Protein AF-A0A7R7CCB3-F1 (afdb_monomer_lite)

Secondary structure (DSSP, 8-state):
-HHHHHHHHHHHHHHHHHTHHHH---HHHHHHHHHHHHHHHHHHHHIIIIIIS-----THHHHHHHHHHHHHHHHHHH---HHHHHHHHHHHHHHHHHHHHHHHHHTT--THHHHHHHHHHHHHHHHHHHH-GGGTGGG--------BTTTTB-SSHHHHHHHHHHHHHHHHHHHHHHHTSHHHHHHHHHHH-HHHHHHHHTSGGGTTTHHHH-TT-----TTSSHHHHHHHHHHTTTS------------------------------PPPS------

Sequence (279 aa):
MTAMRSLSTLLLVFLLIGIAPLVVTSDFWLNVVIMTLYAALLGQAWNILGGYGGQFSFGHAAFFGTGAYAVAVLQVQLGINPWIGMALGGVLAAAVAAFIGFCTFRYGLRGSYFALVTLAFAEVLRILSNSVDFTGAGVGLLIPLARGVENFQFASRAGYFWVVWALALAAFVTVWWIGNSRFGAQLTAVRDNEEAAARLASTPSASRWARLSFPDSSPASPASSTRSISSISTLRSLMGRRSPSPACSCRSSVAWGRFSGRFSVPSACMPSPKARAAS

pLDDT: mean 72.97, std 22.67, range [28.91, 96.06]

Radius of gyration: 29.74 Å; chains: 1; bounding box: 52×51×96 Å

Structure (mmCIF, N/CA/C/O 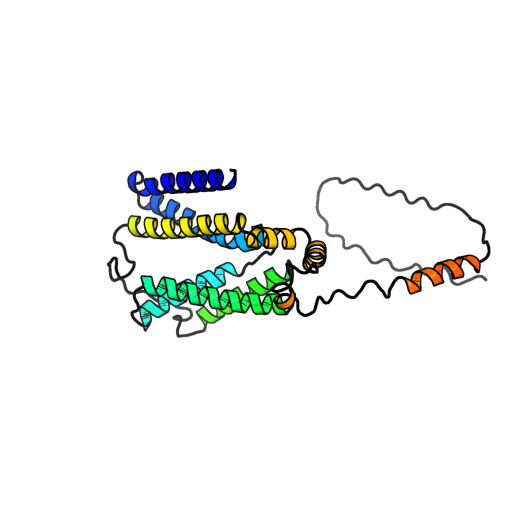backbone):
data_AF-A0A7R7CCB3-F1
#
_entry.id   AF-A0A7R7CCB3-F1
#
loop_
_atom_site.group_PDB
_atom_site.id
_atom_site.type_symbol
_atom_site.label_atom_id
_atom_site.label_alt_id
_atom_site.label_comp_id
_atom_site.label_asym_id
_atom_site.label_entity_id
_atom_site.label_seq_id
_atom_site.pdbx_PDB_ins_code
_atom_site.Cartn_x
_atom_site.Cartn_y
_atom_site.Cartn_z
_atom_site.occupancy
_atom_site.B_iso_or_equiv
_atom_site.auth_seq_id
_atom_site.auth_comp_id
_atom_site.auth_asym_id
_atom_site.auth_atom_id
_atom_site.pdbx_PDB_model_num
ATOM 1 N N . MET A 1 1 ? -19.402 20.966 -3.820 1.00 57.59 1 MET A N 1
ATOM 2 C CA . MET A 1 1 ? -18.459 21.789 -4.620 1.00 57.59 1 MET A CA 1
ATOM 3 C C . MET A 1 1 ? -16.997 21.596 -4.211 1.00 57.59 1 MET A C 1
ATOM 5 O O . MET A 1 1 ? -16.158 21.486 -5.093 1.00 57.59 1 MET A O 1
ATOM 9 N N . THR A 1 2 ? -16.672 21.507 -2.918 1.00 73.25 2 THR A N 1
ATOM 10 C CA . THR A 1 2 ? -15.297 21.279 -2.424 1.00 73.25 2 THR A CA 1
ATOM 11 C C . THR A 1 2 ? -14.702 19.932 -2.857 1.00 73.25 2 THR A C 1
ATOM 13 O O . THR A 1 2 ? -13.558 19.899 -3.292 1.00 73.25 2 THR A O 1
ATOM 16 N N . ALA A 1 3 ? -15.494 18.853 -2.848 1.00 75.81 3 ALA A N 1
ATOM 17 C CA . ALA A 1 3 ? -15.044 17.515 -3.253 1.00 75.81 3 ALA A CA 1
ATOM 18 C C . ALA A 1 3 ? -14.634 17.410 -4.737 1.00 75.81 3 ALA A C 1
ATOM 20 O O . ALA A 1 3 ? -13.609 16.821 -5.061 1.00 75.81 3 ALA A O 1
ATOM 21 N N . MET A 1 4 ? -15.401 18.020 -5.651 1.00 77.44 4 MET A N 1
ATOM 22 C CA . MET A 1 4 ? -15.043 18.026 -7.079 1.00 77.44 4 MET A CA 1
ATOM 23 C C . MET A 1 4 ? -13.798 18.877 -7.348 1.00 77.44 4 MET A C 1
ATOM 25 O O . MET A 1 4 ? -12.974 18.511 -8.181 1.00 77.44 4 MET A O 1
ATOM 29 N N . ARG A 1 5 ? -13.622 19.980 -6.602 1.00 83.06 5 ARG A N 1
ATOM 30 C CA . ARG A 1 5 ? -12.406 20.799 -6.677 1.00 83.06 5 ARG A CA 1
ATOM 31 C C . ARG A 1 5 ? -11.179 20.014 -6.209 1.00 83.06 5 ARG A C 1
ATOM 33 O O . ARG A 1 5 ? -10.183 20.014 -6.923 1.00 83.06 5 ARG A O 1
ATOM 40 N N . SER A 1 6 ? -11.264 19.284 -5.094 1.00 86.75 6 SER A N 1
ATOM 41 C CA . SER A 1 6 ? -10.133 18.485 -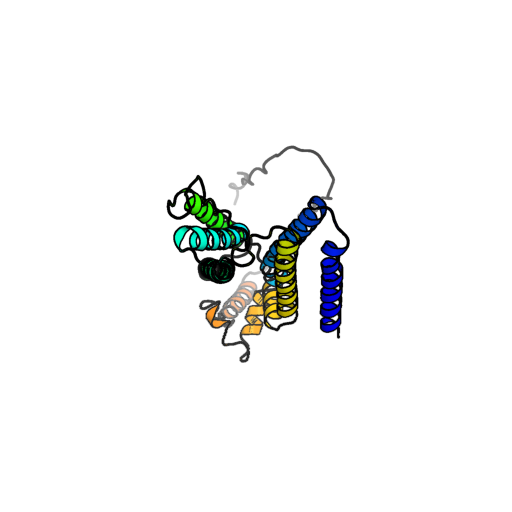4.599 1.00 86.75 6 SER A CA 1
ATOM 42 C C . SER A 1 6 ? -9.757 17.326 -5.529 1.00 86.75 6 SER A C 1
ATOM 44 O O . SER A 1 6 ? -8.570 17.063 -5.724 1.00 86.75 6 SER A O 1
ATOM 46 N N . LEU A 1 7 ? -10.738 16.683 -6.172 1.00 89.25 7 LEU A N 1
ATOM 47 C CA . LEU A 1 7 ? -10.462 15.671 -7.194 1.00 89.25 7 LEU A CA 1
ATOM 48 C C . LEU A 1 7 ? -9.782 16.288 -8.421 1.00 89.25 7 LEU A C 1
ATOM 50 O O . LEU A 1 7 ? -8.790 15.753 -8.905 1.00 89.25 7 LEU A O 1
ATOM 54 N N . SER A 1 8 ? -10.271 17.439 -8.894 1.00 88.94 8 SER A N 1
ATOM 55 C CA . SER A 1 8 ? -9.677 18.121 -10.050 1.00 88.94 8 SER A CA 1
ATOM 56 C C . SER A 1 8 ? -8.228 18.548 -9.801 1.00 88.94 8 SER A C 1
ATOM 58 O O . SER A 1 8 ? -7.381 18.359 -10.669 1.00 88.94 8 SER A O 1
ATOM 60 N N . THR A 1 9 ? -7.905 19.036 -8.597 1.00 90.56 9 THR A N 1
ATOM 61 C CA . THR A 1 9 ? -6.526 19.388 -8.233 1.00 90.56 9 THR A CA 1
ATOM 62 C C . THR A 1 9 ? -5.626 18.162 -8.157 1.00 90.56 9 THR A C 1
ATOM 64 O O . THR A 1 9 ? -4.492 18.215 -8.619 1.00 90.56 9 THR A O 1
ATOM 67 N N . LEU A 1 10 ? -6.129 17.044 -7.625 1.00 91.00 10 LEU A N 1
ATOM 68 C CA . LEU A 1 10 ? -5.387 15.785 -7.546 1.00 91.00 10 LEU A CA 1
ATOM 69 C C . LEU A 1 10 ? -5.055 15.264 -8.948 1.00 91.00 10 LEU A C 1
ATOM 71 O O . LEU A 1 10 ? -3.896 14.967 -9.230 1.00 91.00 10 LEU A O 1
ATOM 75 N N . LEU A 1 11 ? -6.047 15.218 -9.841 1.00 92.25 11 LEU A N 1
ATOM 76 C CA . LEU A 1 11 ? -5.848 14.791 -11.226 1.00 92.25 11 LEU A CA 1
ATOM 77 C C . LEU A 1 11 ? -4.871 15.707 -11.970 1.00 92.25 11 LEU A C 1
ATOM 79 O O . LEU A 1 11 ? -4.020 15.210 -12.700 1.00 92.25 11 LEU A O 1
ATOM 83 N N . LEU A 1 12 ? -4.942 17.022 -11.748 1.00 92.75 12 LEU A N 1
ATOM 84 C CA . LEU A 1 12 ? -4.015 17.979 -12.352 1.00 92.75 12 LEU A CA 1
ATOM 85 C C . LEU A 1 12 ? -2.574 17.755 -11.874 1.00 92.75 12 LEU A C 1
ATOM 87 O O . LEU A 1 12 ? -1.658 17.734 -12.691 1.00 92.75 12 LEU A O 1
ATOM 91 N N . VAL A 1 13 ? -2.362 17.525 -10.575 1.00 92.31 13 VAL A N 1
ATOM 92 C CA . VAL A 1 13 ? -1.030 17.217 -10.029 1.00 92.31 13 VAL A CA 1
ATOM 93 C C . VAL A 1 13 ? -0.485 15.914 -10.615 1.00 92.31 13 VAL A C 1
ATOM 95 O O . VAL A 1 13 ? 0.657 15.876 -11.068 1.00 92.31 13 VAL A O 1
ATOM 98 N N . PHE A 1 14 ? -1.294 14.854 -10.670 1.00 92.31 14 PHE A N 1
ATOM 99 C CA . PHE A 1 14 ? -0.862 13.582 -11.252 1.00 92.31 14 PHE A CA 1
ATOM 100 C C . PHE A 1 14 ? -0.601 13.678 -12.757 1.00 92.31 14 PHE A C 1
ATOM 102 O O . PHE A 1 14 ? 0.349 13.061 -13.236 1.00 92.31 14 PHE A O 1
ATOM 109 N N . LEU A 1 15 ? -1.376 14.485 -13.487 1.00 92.31 15 LEU A N 1
ATOM 110 C CA . LEU A 1 15 ? -1.133 14.776 -14.899 1.00 92.31 15 LEU A CA 1
ATOM 111 C C . LEU A 1 15 ? 0.226 15.460 -15.095 1.00 92.31 15 LEU A C 1
ATOM 113 O O . LEU A 1 15 ? 0.997 15.032 -15.948 1.00 92.31 15 LEU A O 1
ATOM 117 N N . LEU A 1 16 ? 0.553 16.461 -14.270 1.00 90.56 16 LEU A N 1
ATOM 118 C CA . LEU A 1 16 ? 1.861 17.125 -14.306 1.00 90.56 16 LEU A CA 1
ATOM 119 C C . LEU A 1 16 ? 3.004 16.149 -14.005 1.00 90.56 16 LEU A C 1
ATOM 121 O O . LEU A 1 16 ? 4.018 16.157 -14.698 1.00 90.56 16 LEU A O 1
ATOM 125 N N . ILE A 1 17 ? 2.833 15.264 -13.020 1.00 89.75 17 ILE A N 1
ATOM 126 C CA . ILE A 1 17 ? 3.829 14.227 -12.716 1.00 89.75 17 ILE A CA 1
ATOM 127 C C . ILE A 1 17 ? 3.965 13.242 -13.887 1.00 89.75 17 ILE A C 1
ATOM 129 O O . ILE A 1 17 ? 5.074 12.818 -14.189 1.00 89.75 17 ILE A O 1
ATOM 133 N N . GLY A 1 18 ? 2.879 12.917 -14.593 1.00 87.81 18 GLY A N 1
ATOM 134 C CA . GLY A 1 18 ? 2.902 12.046 -15.775 1.00 87.81 18 GLY A CA 1
ATOM 135 C C . GLY A 1 18 ? 3.725 12.598 -16.948 1.00 87.81 18 GLY A C 1
ATOM 136 O O . GLY A 1 18 ? 4.155 11.833 -17.805 1.00 87.81 18 GLY A O 1
ATOM 137 N N . ILE A 1 19 ? 4.005 13.905 -16.966 1.00 88.75 19 ILE A N 1
ATOM 138 C CA . ILE A 1 19 ? 4.882 14.552 -17.955 1.00 88.75 19 ILE A CA 1
ATOM 139 C C . ILE A 1 19 ? 6.370 14.359 -17.596 1.00 88.75 19 ILE A C 1
ATOM 141 O O . ILE A 1 19 ? 7.233 14.464 -18.468 1.00 88.75 19 ILE A O 1
ATOM 145 N N . ALA A 1 20 ? 6.696 14.009 -16.345 1.00 83.31 20 ALA A N 1
ATOM 146 C CA . ALA A 1 20 ? 8.072 13.816 -15.880 1.00 83.31 20 ALA A CA 1
ATOM 147 C C . ALA A 1 20 ? 8.932 12.893 -16.772 1.00 83.31 20 ALA A C 1
ATOM 149 O O . ALA A 1 20 ? 10.027 13.322 -17.134 1.00 83.31 20 ALA A O 1
ATOM 150 N N . PRO A 1 21 ? 8.494 11.687 -17.197 1.00 83.62 21 PRO A N 1
ATOM 151 C CA . PRO A 1 21 ? 9.303 10.823 -18.066 1.00 83.62 21 PRO A CA 1
ATOM 152 C C . PRO A 1 21 ? 9.524 11.380 -19.482 1.00 83.62 21 PRO A C 1
ATOM 154 O O . PRO A 1 21 ? 10.407 10.894 -20.179 1.00 83.62 21 PRO A O 1
ATOM 157 N N . LEU A 1 22 ? 8.741 12.373 -19.925 1.00 81.81 22 LEU A N 1
ATOM 158 C CA . LEU A 1 22 ? 8.911 13.012 -21.237 1.00 81.81 22 LEU A CA 1
ATOM 159 C C . LEU A 1 22 ? 9.953 14.137 -21.204 1.00 81.81 22 LEU A C 1
ATOM 161 O O . LEU A 1 22 ? 10.563 14.441 -22.224 1.00 81.81 22 LEU A O 1
ATOM 165 N N . VAL A 1 23 ? 10.153 14.758 -20.039 1.00 84.31 23 VAL A N 1
ATOM 166 C CA . VAL A 1 23 ? 11.081 15.886 -19.851 1.00 84.31 23 VAL A CA 1
ATOM 167 C C . VAL A 1 23 ? 12.413 15.418 -19.262 1.00 84.31 23 VAL A C 1
ATOM 169 O O . VAL A 1 23 ? 13.468 15.966 -19.573 1.00 84.31 23 VAL A O 1
ATOM 172 N N . VAL A 1 24 ? 12.380 14.390 -18.413 1.00 81.25 24 VAL A N 1
ATOM 173 C CA . VAL A 1 24 ? 13.551 13.867 -17.710 1.00 81.25 24 VAL A CA 1
ATOM 174 C C . VAL A 1 24 ? 14.143 12.696 -18.491 1.00 81.25 24 VAL A C 1
ATOM 176 O O . VAL A 1 24 ? 13.659 11.571 -18.413 1.00 81.25 24 VAL A O 1
ATOM 179 N N . THR A 1 25 ? 15.237 12.954 -19.206 1.00 77.81 25 THR A N 1
ATOM 180 C CA . THR A 1 25 ? 15.980 11.937 -19.974 1.00 77.81 25 THR A CA 1
ATOM 181 C C . THR A 1 25 ? 16.989 11.147 -19.135 1.00 77.81 25 THR A C 1
ATOM 183 O O . THR A 1 25 ? 17.520 10.138 -19.589 1.00 77.81 25 THR A O 1
ATOM 186 N N . SER A 1 26 ? 17.269 11.586 -17.904 1.00 85.62 26 SER A N 1
ATOM 187 C CA . SER A 1 26 ? 18.229 10.941 -17.005 1.00 85.62 26 SER A CA 1
ATOM 188 C C . SER A 1 26 ? 17.568 9.878 -16.123 1.00 85.62 26 SER A C 1
ATOM 190 O O . SER A 1 26 ? 16.676 10.173 -15.322 1.00 85.62 26 SER A O 1
ATOM 192 N N . ASP A 1 27 ? 18.086 8.651 -16.198 1.00 86.06 27 ASP A N 1
ATOM 193 C CA . ASP A 1 27 ? 17.627 7.496 -15.415 1.00 86.06 27 ASP A CA 1
ATOM 194 C C . ASP A 1 27 ? 17.683 7.700 -13.893 1.00 86.06 27 ASP A C 1
ATOM 196 O O . ASP A 1 27 ? 16.870 7.132 -13.156 1.00 86.06 27 ASP A O 1
ATOM 200 N N . PHE A 1 28 ? 18.643 8.497 -13.413 1.00 88.81 28 PHE A N 1
ATOM 201 C CA . PHE A 1 28 ? 18.800 8.795 -11.990 1.00 88.81 28 PHE A CA 1
ATOM 202 C C . PHE A 1 28 ? 17.618 9.616 -11.471 1.00 88.81 28 PHE A C 1
ATOM 204 O O . PHE A 1 28 ? 16.944 9.211 -10.525 1.00 88.81 28 PHE A O 1
ATOM 211 N N . TRP A 1 29 ? 17.319 10.736 -12.132 1.00 89.81 29 TRP A N 1
ATOM 212 C CA . TRP A 1 29 ? 16.214 11.615 -11.752 1.00 89.81 29 TRP A CA 1
ATOM 213 C C . TRP A 1 29 ? 14.863 10.909 -11.859 1.00 89.81 29 TRP A C 1
ATOM 215 O O . TRP A 1 29 ? 14.022 11.045 -10.972 1.00 89.81 29 TRP A O 1
ATOM 225 N N . LEU A 1 30 ? 14.681 10.080 -12.889 1.00 89.62 30 LEU A N 1
ATOM 226 C CA . LEU A 1 30 ? 13.472 9.276 -13.045 1.00 89.62 30 LEU A CA 1
ATOM 227 C C . LEU A 1 30 ? 13.318 8.274 -11.885 1.00 89.62 30 LEU A C 1
ATOM 229 O O . LEU A 1 30 ? 12.226 8.122 -11.340 1.00 89.62 30 LEU A O 1
ATOM 233 N N . ASN A 1 31 ? 14.409 7.654 -11.421 1.00 90.56 31 ASN A N 1
ATOM 234 C CA . ASN A 1 31 ? 14.372 6.788 -10.242 1.00 90.56 31 ASN A CA 1
ATOM 235 C C . ASN A 1 31 ? 14.016 7.540 -8.953 1.00 90.56 31 ASN A C 1
ATOM 237 O O . ASN A 1 31 ? 13.212 7.036 -8.175 1.00 90.56 31 ASN A O 1
ATOM 241 N N . VAL A 1 32 ? 14.548 8.748 -8.751 1.00 92.12 32 VAL A N 1
ATOM 242 C CA . VAL A 1 32 ? 14.193 9.593 -7.598 1.00 92.12 32 VAL A CA 1
ATOM 243 C C . VAL A 1 32 ? 12.690 9.881 -7.586 1.00 92.12 32 VAL A C 1
ATOM 245 O O . VAL A 1 32 ? 12.045 9.758 -6.542 1.00 92.12 32 VAL A O 1
ATOM 248 N N . VAL A 1 33 ? 12.099 10.184 -8.746 1.00 92.00 33 VAL A N 1
ATOM 249 C CA . VAL A 1 33 ? 10.649 10.396 -8.864 1.00 92.00 33 VAL A CA 1
ATOM 250 C C . VAL A 1 33 ? 9.873 9.111 -8.557 1.00 92.00 33 VAL A C 1
ATOM 252 O O . VAL A 1 33 ? 8.908 9.161 -7.796 1.00 92.00 33 VAL A O 1
ATOM 255 N N . ILE A 1 34 ? 10.307 7.955 -9.075 1.00 92.62 34 ILE A N 1
ATOM 256 C CA . ILE A 1 34 ? 9.691 6.655 -8.754 1.00 92.62 34 ILE A CA 1
ATOM 257 C C . ILE A 1 34 ? 9.722 6.397 -7.244 1.00 92.62 34 ILE A C 1
ATOM 259 O O . ILE A 1 34 ? 8.694 6.059 -6.663 1.00 92.62 34 ILE A O 1
ATOM 263 N N . MET A 1 35 ? 10.873 6.585 -6.596 1.00 93.88 35 MET A N 1
ATOM 264 C CA . MET A 1 35 ? 11.021 6.375 -5.153 1.00 93.88 35 MET A CA 1
ATOM 265 C C . MET A 1 35 ? 10.162 7.350 -4.346 1.00 93.88 35 MET A C 1
ATOM 267 O O . MET A 1 35 ? 9.596 6.970 -3.323 1.00 93.88 35 MET A O 1
ATOM 271 N N . THR A 1 36 ? 9.995 8.580 -4.833 1.00 94.31 36 THR A N 1
ATOM 272 C CA . THR A 1 36 ? 9.106 9.574 -4.218 1.00 94.31 36 THR A CA 1
ATOM 273 C C . THR A 1 36 ? 7.640 9.153 -4.319 1.00 94.31 36 THR A C 1
ATOM 275 O O . THR A 1 36 ? 6.921 9.193 -3.322 1.00 94.31 36 THR A O 1
ATOM 278 N N . LEU A 1 37 ? 7.192 8.695 -5.494 1.00 93.94 37 LEU A N 1
ATOM 279 C CA . LEU A 1 37 ? 5.834 8.172 -5.690 1.00 93.94 37 LEU A CA 1
ATOM 280 C C . LEU A 1 37 ? 5.574 6.922 -4.847 1.00 93.94 37 LEU A C 1
ATOM 282 O O . LEU A 1 37 ? 4.507 6.779 -4.254 1.00 93.94 37 LEU A O 1
ATOM 286 N N . TYR A 1 38 ? 6.563 6.040 -4.759 1.00 93.69 38 TYR A N 1
ATOM 287 C CA . TYR A 1 38 ? 6.507 4.851 -3.923 1.00 93.69 38 TYR A CA 1
ATOM 288 C C . TYR A 1 38 ? 6.408 5.202 -2.427 1.00 93.69 38 TYR A C 1
ATOM 290 O O . TYR A 1 38 ? 5.557 4.666 -1.717 1.00 93.69 38 TYR A O 1
ATOM 298 N N . ALA A 1 39 ? 7.202 6.161 -1.942 1.00 94.44 39 ALA A N 1
ATOM 299 C CA . ALA A 1 39 ? 7.094 6.657 -0.571 1.00 94.44 39 ALA A CA 1
ATOM 300 C C . ALA A 1 39 ? 5.735 7.331 -0.306 1.00 94.44 39 ALA A C 1
ATOM 302 O O . ALA A 1 39 ? 5.140 7.122 0.751 1.00 94.44 39 ALA A O 1
ATOM 303 N N . ALA A 1 40 ? 5.206 8.086 -1.275 1.00 94.56 40 ALA A N 1
ATOM 304 C CA . ALA A 1 40 ? 3.877 8.688 -1.188 1.00 94.56 40 ALA A CA 1
ATOM 305 C C . ALA A 1 40 ? 2.768 7.626 -1.108 1.00 94.56 40 ALA A C 1
ATOM 307 O O . ALA A 1 40 ? 1.848 7.771 -0.306 1.00 94.56 40 ALA A O 1
ATOM 308 N N . LEU A 1 41 ? 2.876 6.533 -1.873 1.00 93.94 41 LEU A N 1
ATOM 309 C CA . LEU A 1 41 ? 1.961 5.389 -1.810 1.00 93.94 41 LEU A CA 1
ATOM 310 C C . LEU A 1 41 ? 1.933 4.767 -0.403 1.00 93.94 41 LEU A C 1
ATOM 312 O O . LEU A 1 41 ? 0.858 4.567 0.165 1.00 93.94 41 LEU A O 1
ATOM 316 N N . LEU A 1 42 ? 3.105 4.509 0.187 1.00 92.38 42 LEU A N 1
ATOM 317 C CA . LEU A 1 42 ? 3.210 3.982 1.554 1.00 92.38 42 LEU A CA 1
ATOM 318 C C . LEU A 1 42 ? 2.671 4.972 2.596 1.00 92.38 42 LEU A C 1
ATOM 320 O O . LEU A 1 42 ? 1.950 4.578 3.515 1.00 92.38 42 LEU A O 1
ATOM 324 N N . GLY A 1 43 ? 2.965 6.263 2.430 1.00 93.19 43 GLY A N 1
ATOM 325 C CA . GLY A 1 43 ? 2.410 7.323 3.269 1.00 93.19 43 GLY A CA 1
ATOM 326 C C . GLY A 1 43 ? 0.885 7.383 3.186 1.00 93.19 43 GLY A C 1
ATOM 327 O O . GLY A 1 43 ? 0.212 7.582 4.198 1.00 93.19 43 GLY A O 1
ATOM 328 N N . GLN A 1 44 ? 0.321 7.134 2.004 1.00 92.69 44 GLN A N 1
ATOM 329 C CA . GLN A 1 44 ? -1.120 7.129 1.801 1.00 92.69 44 GLN A CA 1
ATOM 330 C C . GLN A 1 44 ? -1.802 5.955 2.511 1.00 92.69 44 GLN A C 1
ATOM 332 O O . GLN A 1 44 ? -2.866 6.155 3.102 1.00 92.69 44 GLN A O 1
ATOM 337 N N . ALA A 1 45 ? -1.177 4.772 2.503 1.00 91.25 45 ALA A N 1
ATOM 338 C CA . ALA A 1 45 ? -1.642 3.613 3.265 1.00 91.25 45 ALA A CA 1
ATOM 339 C C . ALA A 1 45 ? -1.681 3.918 4.772 1.00 91.25 45 ALA A C 1
ATOM 341 O O . ALA A 1 45 ? -2.702 3.696 5.426 1.00 91.25 45 ALA A O 1
ATOM 342 N N . TRP A 1 46 ? -0.622 4.541 5.298 1.00 90.94 46 TRP A N 1
ATOM 343 C CA . TRP A 1 46 ? -0.574 4.957 6.700 1.00 90.94 46 TRP A CA 1
ATOM 344 C C . TRP A 1 46 ? -1.616 6.032 7.034 1.00 90.94 46 TRP A C 1
ATOM 346 O O . TRP A 1 46 ? -2.251 5.978 8.089 1.00 90.94 46 TRP A O 1
ATOM 356 N N . ASN A 1 47 ? -1.860 6.975 6.118 1.00 91.06 47 ASN A N 1
ATOM 357 C CA . ASN A 1 47 ? -2.845 8.039 6.301 1.00 91.06 47 ASN A CA 1
ATOM 358 C C . ASN A 1 47 ? -4.280 7.510 6.460 1.00 91.06 47 ASN A C 1
ATOM 360 O O . ASN A 1 47 ? -5.073 8.128 7.164 1.00 91.06 47 ASN A O 1
ATOM 364 N N . ILE A 1 48 ? -4.634 6.367 5.862 1.00 88.75 48 ILE A N 1
ATOM 365 C CA . ILE A 1 48 ? -5.968 5.776 6.064 1.00 88.75 48 ILE A CA 1
ATOM 366 C C . ILE A 1 48 ? -6.177 5.444 7.546 1.00 88.75 48 ILE A C 1
ATOM 368 O O . ILE A 1 48 ? -7.188 5.821 8.137 1.00 88.75 48 ILE A O 1
ATOM 372 N N . LEU A 1 49 ? -5.199 4.789 8.169 1.00 86.88 49 LEU A N 1
ATOM 373 C CA . LEU A 1 49 ? -5.339 4.306 9.538 1.00 86.88 49 LEU A CA 1
ATOM 374 C C . LEU A 1 49 ? -5.036 5.387 10.586 1.00 86.88 49 LEU A C 1
ATOM 376 O O . LEU A 1 49 ? -5.822 5.583 11.511 1.00 86.88 49 LEU A O 1
ATOM 380 N N . GLY A 1 50 ? -3.937 6.124 10.417 1.00 85.88 50 GLY A N 1
ATOM 381 C CA . GLY A 1 50 ? -3.542 7.192 11.337 1.00 85.88 50 GLY A CA 1
ATOM 382 C C . GLY A 1 50 ? -4.355 8.473 11.146 1.00 85.88 50 GLY A C 1
ATOM 383 O O . GLY A 1 50 ? -4.763 9.108 12.118 1.00 85.88 50 GLY A O 1
ATOM 384 N N . GLY A 1 51 ? -4.632 8.838 9.893 1.00 86.19 51 GLY A N 1
ATOM 385 C CA . GLY A 1 51 ? -5.348 10.061 9.533 1.00 86.19 51 GLY A CA 1
ATOM 386 C C . GLY A 1 51 ? -6.863 9.964 9.718 1.00 86.19 51 GLY A C 1
ATOM 387 O O . GLY A 1 51 ? -7.453 10.877 10.282 1.00 86.19 51 GLY A O 1
ATOM 388 N N . TYR A 1 52 ? -7.516 8.873 9.313 1.00 83.19 52 TYR A N 1
ATOM 389 C CA . TYR A 1 52 ? -8.970 8.737 9.510 1.00 83.19 52 TYR A CA 1
ATOM 390 C C . TYR A 1 52 ? -9.315 7.923 10.755 1.00 83.19 52 TYR A C 1
ATOM 392 O O . TYR A 1 52 ? -10.189 8.320 11.515 1.00 83.19 52 TYR A O 1
ATOM 400 N N . GLY A 1 53 ? -8.617 6.810 10.995 1.00 81.12 53 GLY A N 1
ATOM 401 C CA . GLY A 1 53 ? -8.893 5.923 12.132 1.00 81.12 53 GLY A CA 1
ATOM 402 C C . GLY A 1 53 ? -8.302 6.374 13.473 1.00 81.12 53 GLY A C 1
ATOM 403 O O . GLY A 1 53 ? -8.709 5.865 14.512 1.00 81.12 53 GLY A O 1
ATOM 404 N N . GLY A 1 54 ? -7.341 7.304 13.481 1.00 83.75 54 GLY A N 1
ATOM 405 C CA . GLY A 1 54 ? -6.697 7.784 14.710 1.00 83.75 54 GLY A CA 1
ATOM 406 C C . GLY A 1 54 ? -5.792 6.765 15.404 1.00 83.75 54 GLY A C 1
ATOM 407 O O . GLY A 1 54 ? -5.375 6.998 16.536 1.00 83.75 54 GLY A O 1
ATOM 408 N N . GLN A 1 55 ? -5.486 5.642 14.748 1.00 84.56 55 GLN A N 1
ATOM 409 C CA . GLN A 1 55 ? -4.656 4.570 15.293 1.00 84.56 55 GLN A CA 1
ATOM 410 C C . GLN A 1 55 ? -3.334 4.496 14.527 1.00 84.56 55 GLN A C 1
ATOM 412 O O . GLN A 1 55 ? -3.308 4.485 13.296 1.00 84.56 55 GLN A O 1
ATOM 417 N N . PHE A 1 56 ? -2.220 4.404 15.249 1.00 86.75 56 PHE A N 1
ATOM 418 C CA . PHE A 1 56 ? -0.899 4.263 14.643 1.00 86.75 56 PHE A CA 1
ATOM 419 C C . PHE A 1 56 ? -0.558 2.781 14.441 1.00 86.75 56 PHE A C 1
ATOM 421 O O . PHE A 1 56 ? -0.499 2.032 15.411 1.00 86.75 56 PHE A O 1
ATOM 428 N N . SER A 1 57 ? -0.305 2.351 13.198 1.00 87.00 57 SER A N 1
ATOM 429 C CA . SER A 1 57 ? 0.208 1.001 12.898 1.00 87.00 57 SER A CA 1
ATOM 430 C C . SER A 1 57 ? 1.623 1.050 12.339 1.00 87.00 57 SER A C 1
ATOM 432 O O . SER A 1 57 ? 1.875 1.713 11.329 1.00 87.00 57 SER A O 1
ATOM 434 N N . PHE A 1 58 ? 2.512 0.252 12.930 1.00 87.75 58 PHE A N 1
ATOM 435 C CA . PHE A 1 58 ? 3.860 0.004 12.411 1.00 87.75 58 PHE A CA 1
ATOM 436 C C . PHE A 1 58 ? 3.960 -1.308 11.612 1.00 87.75 58 PHE A C 1
ATOM 438 O O . PHE A 1 58 ? 5.036 -1.676 11.154 1.00 87.75 58 PHE A O 1
ATOM 445 N N . GLY A 1 59 ? 2.831 -1.985 11.371 1.00 89.31 59 GLY A N 1
ATOM 446 C CA . GLY A 1 59 ? 2.766 -3.247 10.625 1.00 89.31 59 GLY A CA 1
ATOM 447 C C . GLY A 1 59 ? 2.868 -3.112 9.100 1.00 89.31 59 GLY A C 1
ATOM 448 O O . GLY A 1 59 ? 2.894 -4.120 8.402 1.00 89.31 59 GLY A O 1
ATOM 449 N N . HIS A 1 60 ? 2.937 -1.891 8.559 1.00 91.38 60 HIS A N 1
ATOM 450 C CA . HIS A 1 60 ? 2.936 -1.635 7.110 1.00 91.38 60 HIS A CA 1
ATOM 451 C C . HIS A 1 60 ? 4.061 -2.366 6.362 1.00 91.38 60 HIS A C 1
ATOM 453 O O . HIS A 1 60 ? 3.832 -2.882 5.269 1.00 91.38 60 HIS A O 1
ATOM 459 N N . ALA A 1 61 ? 5.247 -2.469 6.973 1.00 91.25 61 ALA A N 1
ATOM 460 C CA . ALA A 1 61 ? 6.368 -3.222 6.412 1.00 91.25 61 ALA A CA 1
ATOM 461 C C . ALA A 1 61 ? 6.047 -4.718 6.268 1.00 91.25 61 ALA A C 1
ATOM 463 O O . ALA A 1 61 ? 6.475 -5.348 5.305 1.00 91.25 61 ALA A O 1
ATOM 464 N N . ALA A 1 62 ? 5.249 -5.268 7.185 1.00 93.06 62 ALA A N 1
ATOM 465 C CA . ALA A 1 62 ? 4.828 -6.659 7.155 1.00 93.06 62 ALA A CA 1
ATOM 466 C C . ALA A 1 62 ? 3.898 -6.930 5.969 1.00 93.06 62 ALA A C 1
ATOM 468 O O . ALA A 1 62 ? 4.143 -7.852 5.204 1.00 93.06 62 ALA A O 1
ATOM 469 N N . PHE A 1 63 ? 2.883 -6.083 5.762 1.00 92.94 63 PHE A N 1
ATOM 470 C CA . PHE A 1 63 ? 1.938 -6.232 4.647 1.00 92.94 63 PHE A CA 1
ATOM 471 C C . PHE A 1 63 ? 2.612 -6.034 3.291 1.00 92.94 63 PHE A C 1
ATOM 473 O O . PHE A 1 63 ? 2.381 -6.810 2.363 1.00 92.94 63 PHE A O 1
ATOM 480 N N . PHE A 1 64 ? 3.482 -5.024 3.192 1.00 92.38 64 PHE A N 1
ATOM 481 C CA . PHE A 1 64 ? 4.296 -4.812 2.002 1.00 92.38 64 PHE A CA 1
ATOM 482 C C . PHE A 1 64 ? 5.198 -6.025 1.725 1.00 92.38 64 PHE A C 1
ATOM 484 O O . PHE A 1 64 ? 5.215 -6.538 0.607 1.00 92.38 64 PHE A O 1
ATOM 491 N N . GLY A 1 65 ? 5.885 -6.528 2.755 1.00 92.06 65 GLY A N 1
ATOM 492 C CA . GLY A 1 65 ? 6.741 -7.707 2.665 1.00 92.06 65 GLY A CA 1
ATOM 493 C C . GLY A 1 65 ? 5.978 -8.961 2.242 1.00 92.06 65 GLY A C 1
ATOM 494 O O . GLY A 1 65 ? 6.418 -9.650 1.329 1.00 92.06 65 GLY A O 1
ATOM 495 N N . THR A 1 66 ? 4.810 -9.236 2.832 1.00 93.62 66 THR A N 1
ATOM 496 C CA . THR A 1 66 ? 3.962 -10.375 2.447 1.00 93.62 66 THR A CA 1
ATOM 497 C C . THR A 1 66 ? 3.574 -10.311 0.973 1.00 93.62 66 THR A C 1
ATOM 499 O O . THR A 1 66 ? 3.682 -11.319 0.281 1.00 93.62 66 THR A O 1
ATOM 502 N N . GLY A 1 67 ? 3.174 -9.139 0.470 1.00 92.88 67 GLY A N 1
ATOM 503 C CA . GLY A 1 67 ? 2.862 -8.960 -0.948 1.00 92.88 67 GLY A CA 1
ATOM 504 C C . GLY A 1 67 ? 4.079 -9.184 -1.850 1.00 92.88 67 GLY A C 1
ATOM 505 O O . GLY A 1 67 ? 3.992 -9.932 -2.821 1.00 92.88 67 GLY A O 1
ATOM 506 N N . ALA A 1 68 ? 5.227 -8.593 -1.505 1.00 91.44 68 ALA A N 1
ATOM 507 C CA . ALA A 1 68 ? 6.463 -8.727 -2.277 1.00 91.44 68 ALA A CA 1
ATOM 508 C C . ALA A 1 68 ? 6.965 -10.181 -2.332 1.00 91.44 68 ALA A C 1
ATOM 510 O O . ALA A 1 68 ? 7.264 -10.690 -3.413 1.00 91.44 68 ALA A O 1
ATOM 511 N N . TYR A 1 69 ? 6.996 -10.872 -1.188 1.00 91.56 69 TYR A N 1
ATOM 512 C CA . TYR A 1 69 ? 7.387 -12.280 -1.123 1.00 91.56 69 TYR A CA 1
ATOM 513 C C . TYR A 1 69 ? 6.388 -13.188 -1.830 1.00 91.56 69 TYR A C 1
ATOM 515 O O . TYR A 1 69 ? 6.814 -14.107 -2.520 1.00 91.56 69 TYR A O 1
ATOM 523 N N . ALA A 1 70 ? 5.081 -12.926 -1.721 1.00 92.00 70 ALA A N 1
ATOM 524 C CA . ALA A 1 70 ? 4.079 -13.690 -2.456 1.00 92.00 70 ALA A CA 1
ATOM 525 C C . ALA A 1 70 ? 4.329 -13.615 -3.968 1.00 92.00 70 ALA A C 1
ATOM 527 O O . ALA A 1 70 ? 4.398 -14.652 -4.620 1.00 92.00 70 ALA A O 1
ATOM 528 N N . VAL A 1 71 ? 4.544 -12.415 -4.520 1.00 91.62 71 VAL A N 1
ATOM 529 C CA . VAL A 1 71 ? 4.859 -12.246 -5.950 1.00 91.62 71 VAL A CA 1
ATOM 530 C C . VAL A 1 71 ? 6.144 -12.992 -6.323 1.00 91.62 71 VAL A C 1
ATOM 532 O O . VAL A 1 71 ? 6.145 -13.739 -7.299 1.00 91.62 71 VAL A O 1
ATOM 535 N N . ALA A 1 72 ? 7.215 -12.833 -5.538 1.00 89.62 72 ALA A N 1
ATOM 536 C CA . ALA A 1 72 ? 8.507 -13.467 -5.810 1.00 89.62 72 ALA A CA 1
ATOM 537 C C . ALA A 1 72 ? 8.417 -15.002 -5.802 1.00 89.62 72 ALA A C 1
ATOM 539 O O . ALA A 1 72 ? 8.914 -15.664 -6.709 1.00 89.62 72 ALA A O 1
ATOM 540 N N . VAL A 1 73 ? 7.730 -15.568 -4.812 1.00 90.38 73 VAL A N 1
ATOM 541 C CA . VAL A 1 73 ? 7.467 -17.006 -4.704 1.00 90.38 73 VAL A CA 1
ATOM 542 C C . VAL A 1 73 ? 6.638 -17.505 -5.886 1.00 90.38 73 VAL A C 1
ATOM 544 O O . VAL A 1 73 ? 7.004 -18.502 -6.508 1.00 90.38 73 VAL A O 1
ATOM 547 N N . LEU A 1 74 ? 5.523 -16.833 -6.202 1.00 90.25 74 LEU A N 1
ATOM 548 C CA . LEU A 1 74 ? 4.637 -17.227 -7.302 1.00 90.25 74 LEU A CA 1
ATOM 549 C C . LEU A 1 74 ? 5.385 -17.224 -8.639 1.00 90.25 74 LEU A C 1
ATOM 551 O O . LEU A 1 74 ? 5.172 -18.105 -9.471 1.00 90.25 74 LEU A O 1
ATOM 555 N N . GLN A 1 75 ? 6.280 -16.260 -8.832 1.00 87.81 75 GLN A N 1
ATOM 556 C CA . GLN A 1 75 ? 7.085 -16.167 -10.040 1.00 87.81 75 GLN A CA 1
ATOM 557 C C . GLN A 1 75 ? 8.164 -17.256 -10.103 1.00 87.81 75 GLN A C 1
ATOM 559 O O . GLN A 1 75 ? 8.306 -17.905 -11.135 1.00 87.81 75 GLN A O 1
ATOM 564 N N . VAL A 1 76 ? 8.921 -17.471 -9.022 1.00 87.31 76 VAL A N 1
ATOM 565 C CA . VAL A 1 76 ? 10.069 -18.396 -9.020 1.00 87.31 76 VAL A CA 1
ATOM 566 C C . VAL A 1 76 ? 9.632 -19.859 -8.984 1.00 87.31 76 VAL A C 1
ATOM 568 O O . VAL A 1 76 ? 10.213 -20.683 -9.682 1.00 87.31 76 VAL A O 1
ATOM 571 N N . GLN A 1 77 ? 8.619 -20.194 -8.184 1.00 86.12 77 GLN A N 1
ATOM 572 C CA . GLN A 1 77 ? 8.230 -21.589 -7.961 1.00 86.12 77 GLN A CA 1
ATOM 573 C C . GLN A 1 77 ? 7.098 -22.055 -8.873 1.00 86.12 77 GLN A C 1
ATOM 575 O O . GLN A 1 77 ? 7.089 -23.207 -9.296 1.00 86.12 77 GLN A O 1
ATOM 580 N N . LEU A 1 78 ? 6.132 -21.178 -9.161 1.00 84.00 78 LEU A N 1
ATOM 581 C CA . LEU A 1 78 ? 4.944 -21.529 -9.945 1.00 84.00 78 LEU A CA 1
ATOM 582 C C . LEU A 1 78 ? 4.999 -20.992 -11.380 1.00 84.00 78 LEU A C 1
ATOM 584 O O . LEU A 1 78 ? 4.109 -21.298 -12.170 1.00 84.00 78 LEU A O 1
ATOM 588 N N . GLY A 1 79 ? 6.008 -20.182 -11.725 1.00 83.12 79 GLY A N 1
ATOM 589 C CA . GLY A 1 79 ? 6.127 -19.569 -13.050 1.00 83.12 79 GLY A CA 1
ATOM 590 C C . GLY A 1 79 ? 4.956 -18.646 -13.400 1.00 83.12 79 GLY A C 1
ATOM 591 O O . GLY A 1 79 ? 4.708 -18.383 -14.576 1.00 83.12 79 GLY A O 1
ATOM 592 N N . ILE A 1 80 ? 4.196 -18.184 -12.400 1.00 85.69 80 ILE A N 1
ATOM 593 C CA . ILE A 1 80 ? 3.018 -17.348 -12.629 1.00 85.69 80 ILE A CA 1
ATOM 594 C C . ILE A 1 80 ? 3.476 -15.966 -13.080 1.00 85.69 80 ILE A C 1
ATOM 596 O O . ILE A 1 80 ? 4.415 -15.382 -12.535 1.00 85.69 80 ILE A O 1
ATOM 600 N N . ASN A 1 81 ? 2.761 -15.425 -14.064 1.00 87.25 81 ASN A N 1
ATOM 601 C CA . ASN A 1 81 ? 3.008 -14.089 -14.571 1.00 87.25 81 ASN A CA 1
ATOM 602 C C . ASN A 1 81 ? 2.951 -13.041 -13.426 1.00 87.25 81 ASN A C 1
ATOM 604 O O . ASN A 1 81 ? 1.944 -12.995 -12.706 1.00 87.25 81 ASN A O 1
ATOM 608 N N . PRO A 1 82 ? 3.961 -12.159 -13.277 1.00 85.50 82 PRO A N 1
ATOM 609 C CA . PRO A 1 82 ? 4.015 -11.161 -12.205 1.00 85.50 82 PRO A CA 1
ATOM 610 C C . PRO A 1 82 ? 2.818 -10.209 -12.139 1.00 85.50 82 PRO A C 1
ATOM 612 O O . PRO A 1 82 ? 2.498 -9.729 -11.056 1.00 85.50 82 PRO A O 1
ATOM 615 N N . TRP A 1 83 ? 2.114 -9.961 -13.248 1.00 88.12 83 TRP A N 1
ATOM 616 C CA . TRP A 1 83 ? 0.892 -9.148 -13.253 1.00 88.12 83 TRP A CA 1
ATOM 617 C C . TRP A 1 83 ? -0.228 -9.797 -12.430 1.00 88.12 83 TRP A C 1
ATOM 619 O O . TRP A 1 83 ? -0.860 -9.146 -11.596 1.00 88.12 83 TRP A O 1
ATOM 629 N N . ILE A 1 84 ? -0.437 -11.103 -12.621 1.00 89.25 84 ILE A N 1
ATOM 630 C CA . ILE A 1 84 ? -1.389 -11.899 -11.830 1.00 89.25 84 ILE A CA 1
ATOM 631 C C . ILE A 1 84 ? -0.833 -12.090 -10.416 1.00 89.25 84 ILE A C 1
ATOM 633 O O . ILE A 1 84 ? -1.572 -11.977 -9.436 1.00 89.25 84 ILE A O 1
ATOM 637 N N . GLY A 1 85 ? 0.482 -12.303 -10.311 1.00 89.94 85 GLY A N 1
ATOM 638 C CA . GLY A 1 85 ? 1.202 -12.371 -9.047 1.00 89.94 85 GLY A CA 1
ATOM 639 C C . GLY A 1 85 ? 0.961 -11.141 -8.174 1.00 89.94 85 GLY A C 1
ATOM 640 O O . GLY A 1 85 ? 0.685 -11.297 -6.992 1.00 89.94 85 GLY A O 1
ATOM 641 N N . MET A 1 86 ? 0.987 -9.927 -8.735 1.00 90.75 86 MET A N 1
ATOM 642 C CA . MET A 1 86 ? 0.721 -8.678 -8.010 1.00 90.75 86 MET A CA 1
ATOM 643 C C . MET A 1 86 ? -0.692 -8.636 -7.428 1.00 90.75 86 MET A C 1
ATOM 645 O O . MET A 1 86 ? -0.864 -8.258 -6.269 1.00 90.75 86 MET A O 1
ATOM 649 N N . ALA A 1 87 ? -1.700 -9.039 -8.205 1.00 92.25 87 ALA A N 1
ATOM 650 C CA . ALA A 1 87 ? -3.079 -9.085 -7.728 1.00 92.25 87 ALA A CA 1
ATOM 651 C C . ALA A 1 87 ? -3.243 -10.118 -6.601 1.00 92.25 87 ALA A C 1
ATOM 653 O O . ALA A 1 87 ? -3.791 -9.798 -5.546 1.00 92.25 87 ALA A O 1
ATOM 654 N N . LEU A 1 88 ? -2.706 -11.329 -6.782 1.00 93.50 88 LEU A N 1
ATOM 655 C CA . LEU A 1 88 ? -2.738 -12.388 -5.767 1.00 93.50 88 LEU A CA 1
ATOM 656 C C . LEU A 1 88 ? -1.945 -12.009 -4.510 1.00 93.50 88 LEU A C 1
ATOM 658 O O . LEU A 1 88 ? -2.418 -12.229 -3.397 1.00 93.50 88 LEU A O 1
ATOM 662 N N . GLY A 1 89 ? -0.780 -11.381 -4.668 1.00 93.44 89 GLY A N 1
ATOM 663 C CA . GLY A 1 89 ? 0.027 -10.858 -3.570 1.00 93.44 89 GLY A CA 1
ATOM 664 C C . GLY A 1 89 ? -0.708 -9.772 -2.787 1.00 93.44 89 GLY A C 1
ATOM 665 O O . GLY A 1 89 ? -0.678 -9.778 -1.559 1.00 93.44 89 GLY A O 1
ATOM 666 N N . GLY A 1 90 ? -1.444 -8.895 -3.477 1.00 93.75 90 GLY A N 1
ATOM 667 C CA . GLY A 1 90 ? -2.332 -7.916 -2.849 1.00 93.75 90 GLY A CA 1
ATOM 668 C C . GLY A 1 90 ? -3.464 -8.565 -2.048 1.00 93.75 90 GLY A C 1
ATOM 669 O O . GLY A 1 90 ? -3.725 -8.155 -0.919 1.00 93.75 90 GLY A O 1
ATOM 670 N N . VAL A 1 91 ? -4.095 -9.615 -2.585 1.00 95.50 91 VAL A N 1
ATOM 671 C CA . VAL A 1 91 ? -5.140 -10.383 -1.880 1.00 95.50 91 VAL A CA 1
ATOM 672 C C . VAL A 1 91 ? -4.577 -11.081 -0.641 1.00 95.50 91 VAL A C 1
ATOM 674 O O . VAL A 1 91 ? -5.191 -11.018 0.423 1.00 95.50 91 VAL A O 1
ATOM 677 N N . LEU A 1 92 ? -3.397 -11.696 -0.737 1.00 95.19 92 LEU A N 1
ATOM 678 C CA . LEU A 1 92 ? -2.732 -12.335 0.402 1.00 95.19 92 LEU A CA 1
ATOM 679 C C . LEU A 1 92 ? -2.334 -11.315 1.474 1.00 95.19 92 LEU A C 1
ATOM 681 O O . LEU A 1 92 ? -2.591 -11.538 2.656 1.00 95.19 92 LEU A O 1
ATOM 685 N N . ALA A 1 93 ? -1.778 -10.168 1.078 1.00 94.94 93 ALA A N 1
ATOM 686 C CA . ALA A 1 93 ? -1.468 -9.082 2.004 1.00 94.94 93 ALA A CA 1
ATOM 687 C C . ALA A 1 93 ? -2.736 -8.544 2.689 1.00 94.94 93 ALA A C 1
ATOM 689 O O . ALA A 1 93 ? -2.729 -8.317 3.898 1.00 94.94 93 ALA A O 1
ATOM 690 N N . ALA A 1 94 ? -3.843 -8.404 1.951 1.00 94.44 94 ALA A N 1
ATOM 691 C CA . ALA A 1 94 ? -5.135 -8.009 2.507 1.00 94.44 94 ALA A CA 1
ATOM 692 C C . ALA A 1 94 ? -5.697 -9.062 3.476 1.00 94.44 94 ALA A C 1
ATOM 694 O O . ALA A 1 94 ? -6.229 -8.697 4.521 1.00 94.44 94 ALA A O 1
ATOM 695 N N . ALA A 1 95 ? -5.539 -10.355 3.179 1.00 96.06 95 ALA A N 1
ATOM 696 C CA . ALA A 1 95 ? -5.943 -11.440 4.071 1.00 96.06 95 ALA A CA 1
ATOM 697 C C . ALA A 1 95 ? -5.134 -11.432 5.378 1.00 96.06 95 ALA A C 1
ATOM 699 O O . ALA A 1 95 ? -5.712 -11.528 6.461 1.00 96.06 95 ALA A O 1
ATOM 700 N N 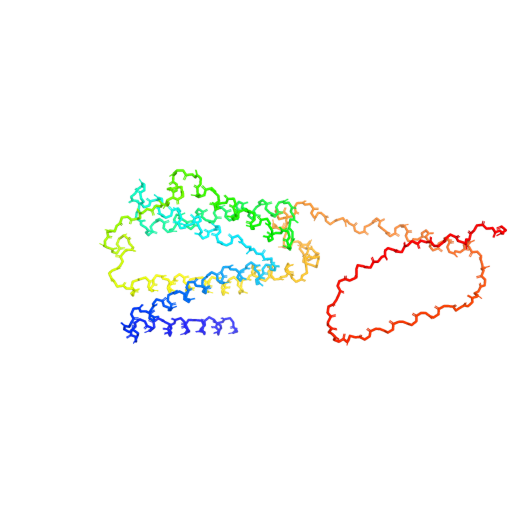. VAL A 1 96 ? -3.814 -11.235 5.300 1.00 94.81 96 VAL A N 1
ATOM 701 C CA . VAL A 1 96 ? -2.948 -11.095 6.483 1.00 94.81 96 VAL A CA 1
ATOM 702 C C . VAL A 1 96 ? -3.290 -9.831 7.279 1.00 94.81 96 VAL A C 1
ATOM 704 O O . VAL A 1 96 ? -3.376 -9.883 8.506 1.00 94.81 96 VAL A O 1
ATOM 707 N N . ALA A 1 97 ? -3.560 -8.709 6.607 1.00 92.69 97 ALA A N 1
ATOM 708 C CA . ALA A 1 97 ? -4.015 -7.481 7.257 1.00 92.69 97 ALA A CA 1
ATOM 709 C C . ALA A 1 97 ? -5.374 -7.650 7.945 1.00 92.69 97 ALA A C 1
ATOM 711 O O . ALA A 1 97 ? -5.548 -7.186 9.072 1.00 92.69 97 ALA A O 1
ATOM 712 N N . ALA A 1 98 ? -6.317 -8.353 7.315 1.00 92.56 98 ALA A N 1
ATOM 713 C CA . ALA A 1 98 ? -7.615 -8.667 7.899 1.00 92.56 98 ALA A CA 1
ATOM 714 C C . ALA A 1 98 ? -7.478 -9.591 9.115 1.00 92.56 98 ALA A C 1
ATOM 716 O O . ALA A 1 98 ? -8.134 -9.355 10.125 1.00 92.56 98 ALA A O 1
ATOM 717 N N . PHE A 1 99 ? -6.594 -10.589 9.053 1.00 94.00 99 PHE A N 1
ATOM 718 C CA . PHE A 1 99 ? -6.300 -11.475 10.178 1.00 94.00 99 PHE A CA 1
ATOM 719 C C . PHE A 1 99 ? -5.715 -10.703 11.368 1.00 94.00 99 PHE A C 1
ATOM 721 O O . PHE A 1 99 ? -6.258 -10.763 12.471 1.00 94.00 99 PHE A O 1
ATOM 728 N N . ILE A 1 100 ? -4.662 -9.908 11.143 1.00 91.50 100 ILE A N 1
ATOM 729 C CA . ILE A 1 100 ? -4.034 -9.101 12.200 1.00 91.50 100 ILE A CA 1
ATOM 730 C C . ILE A 1 100 ? -5.022 -8.064 12.750 1.00 91.50 100 ILE A C 1
ATOM 732 O O . ILE A 1 100 ? -5.124 -7.889 13.967 1.00 91.50 100 ILE A O 1
ATOM 736 N N . GLY A 1 101 ? -5.787 -7.403 11.879 1.00 88.31 101 GLY A N 1
ATOM 737 C CA . GLY A 1 101 ? -6.831 -6.459 12.269 1.00 88.31 101 GLY A CA 1
ATOM 738 C C . GLY A 1 101 ? -7.907 -7.119 13.131 1.00 88.31 101 GLY A C 1
ATOM 739 O O . GLY A 1 101 ? -8.221 -6.616 14.207 1.00 88.31 101 GLY A O 1
ATOM 740 N N . PHE A 1 102 ? -8.412 -8.281 12.713 1.00 88.81 102 PHE A N 1
ATOM 741 C CA . PHE A 1 102 ? -9.397 -9.056 13.462 1.00 88.81 102 PHE A CA 1
ATOM 742 C C . PHE A 1 102 ? -8.879 -9.447 14.847 1.00 88.81 102 PHE A C 1
ATOM 744 O O . PHE A 1 102 ? -9.556 -9.179 15.839 1.00 88.81 102 PHE A O 1
ATOM 751 N N . CYS A 1 103 ? -7.667 -10.006 14.941 1.00 89.00 103 CYS A N 1
ATOM 752 C CA . CYS A 1 103 ? -7.057 -10.344 16.226 1.00 89.00 103 CYS A CA 1
ATOM 753 C C . CYS A 1 103 ? -6.954 -9.111 17.127 1.00 89.00 103 CYS A C 1
ATOM 755 O O . CYS A 1 103 ? -7.362 -9.148 18.284 1.00 89.00 103 CYS A O 1
ATOM 757 N N . THR A 1 104 ? -6.465 -7.993 16.595 1.00 85.94 104 THR A N 1
ATOM 758 C CA . THR A 1 104 ? -6.184 -6.811 17.414 1.00 85.94 104 THR A CA 1
ATOM 759 C C . THR A 1 104 ? -7.466 -6.131 17.908 1.00 85.94 104 THR A C 1
ATOM 761 O O . THR A 1 104 ? -7.560 -5.771 19.084 1.00 85.94 104 THR A O 1
ATOM 764 N N . PHE A 1 105 ? -8.493 -6.027 17.057 1.00 81.62 105 PHE A N 1
ATOM 765 C CA . PHE A 1 105 ? -9.790 -5.471 17.450 1.00 81.62 105 PHE A CA 1
ATOM 766 C C . PHE A 1 105 ? -10.575 -6.399 18.383 1.00 81.62 105 PHE A C 1
ATOM 768 O O . PHE A 1 105 ? -11.238 -5.916 19.299 1.00 81.62 105 PHE A O 1
ATOM 775 N N . ARG A 1 106 ? -10.458 -7.725 18.223 1.00 82.81 106 ARG A N 1
ATOM 776 C CA . ARG A 1 106 ? -11.141 -8.712 19.076 1.00 82.81 106 ARG A CA 1
ATOM 777 C C . ARG A 1 106 ? -10.735 -8.626 20.550 1.00 82.81 106 ARG A C 1
ATOM 779 O O . ARG A 1 106 ? -11.565 -8.930 21.410 1.00 82.81 106 ARG A O 1
ATOM 786 N N . TYR A 1 107 ? -9.495 -8.225 20.827 1.00 79.94 107 TYR A N 1
ATOM 787 C CA . TYR A 1 107 ? -8.968 -8.022 22.181 1.00 79.94 107 TYR A CA 1
ATOM 788 C C . TYR A 1 107 ? -9.090 -6.571 22.676 1.00 79.94 107 TYR A C 1
ATOM 790 O O . TYR A 1 107 ? -8.617 -6.258 23.764 1.00 79.94 107 TYR A O 1
ATOM 798 N N . GLY A 1 108 ? -9.726 -5.679 21.905 1.00 74.81 108 GLY A N 1
ATOM 799 C CA . GLY A 1 108 ? -9.993 -4.300 22.324 1.00 74.81 108 GLY A CA 1
ATOM 800 C C . GLY A 1 108 ? -8.740 -3.439 22.514 1.00 74.81 108 GLY A C 1
ATOM 801 O O . GLY A 1 108 ? -8.774 -2.468 23.271 1.00 74.81 108 GLY A O 1
ATOM 802 N N . LEU A 1 109 ? -7.633 -3.788 21.851 1.00 79.00 109 LEU A N 1
ATOM 803 C CA . LEU A 1 109 ? -6.368 -3.064 21.958 1.00 79.00 109 LEU A CA 1
ATOM 804 C C . LEU A 1 109 ? -6.497 -1.689 21.291 1.00 79.00 109 LEU A C 1
ATOM 806 O O . LEU A 1 109 ? -6.909 -1.584 20.137 1.00 79.00 109 LEU A O 1
ATOM 810 N N . ARG A 1 110 ? -6.130 -0.632 22.020 1.00 73.75 110 ARG A N 1
ATOM 811 C CA . ARG A 1 110 ? -6.272 0.763 21.579 1.00 73.75 110 ARG A CA 1
ATOM 812 C C . ARG A 1 110 ? -4.972 1.545 21.719 1.00 73.75 110 ARG A C 1
ATOM 814 O O . ARG A 1 110 ? -4.159 1.276 22.606 1.00 73.75 110 ARG A O 1
ATOM 821 N N . GLY A 1 111 ? -4.802 2.538 20.849 1.00 81.00 111 GLY A N 1
ATOM 822 C CA . GLY A 1 111 ? -3.718 3.512 20.903 1.00 81.00 111 GLY A CA 1
ATOM 823 C C . GLY A 1 111 ? -2.344 2.852 20.823 1.00 81.00 111 GLY A C 1
ATOM 824 O O . GLY A 1 111 ? -2.051 2.089 19.902 1.00 81.00 111 GLY A O 1
ATOM 825 N N . SER A 1 112 ? -1.493 3.122 21.812 1.00 87.56 112 SER A N 1
ATOM 826 C CA . SER A 1 112 ? -0.109 2.635 21.845 1.00 87.56 112 SER A CA 1
ATOM 827 C C . SER A 1 112 ? 0.004 1.108 21.832 1.00 87.56 112 SER A C 1
ATOM 829 O O . SER A 1 112 ? 0.940 0.570 21.246 1.00 87.56 112 SER A O 1
ATOM 831 N N . TYR A 1 113 ? -0.954 0.387 22.424 1.00 88.56 113 TYR A N 1
ATOM 832 C CA . TYR A 1 113 ? -0.924 -1.078 22.440 1.00 88.56 113 TYR A CA 1
ATOM 833 C C . TYR A 1 113 ? -1.153 -1.678 21.047 1.00 88.56 113 TYR A C 1
ATOM 835 O O . TYR A 1 113 ? -0.497 -2.652 20.685 1.00 88.56 113 TYR A O 1
ATOM 843 N N . PHE A 1 114 ? -2.018 -1.062 20.236 1.00 88.31 114 PHE A N 1
ATOM 844 C CA . PHE A 1 114 ? -2.232 -1.458 18.841 1.00 88.31 114 PHE A CA 1
ATOM 845 C C . PHE A 1 114 ? -0.945 -1.287 18.011 1.00 88.31 114 PHE A C 1
ATOM 847 O O . PHE A 1 114 ? -0.556 -2.172 17.243 1.00 88.31 114 PHE A O 1
ATOM 854 N N . ALA A 1 115 ? -0.223 -0.186 18.230 1.00 90.56 115 ALA A N 1
ATOM 855 C CA . ALA A 1 115 ? 1.057 0.067 17.575 1.00 90.56 115 ALA A CA 1
ATOM 856 C C . ALA A 1 115 ? 2.121 -0.987 17.941 1.00 90.56 115 ALA A C 1
ATOM 858 O O . ALA A 1 115 ? 2.792 -1.516 17.055 1.00 90.56 115 ALA A O 1
ATOM 859 N N . LEU A 1 116 ? 2.237 -1.340 19.228 1.00 92.56 116 LEU A N 1
ATOM 860 C CA . LEU A 1 116 ? 3.190 -2.351 19.708 1.00 92.56 116 LEU A CA 1
ATOM 861 C C . LEU A 1 116 ? 2.882 -3.751 19.166 1.00 92.56 116 LEU A C 1
ATOM 863 O O . LEU A 1 116 ? 3.789 -4.458 18.735 1.00 92.56 116 LEU A O 1
ATOM 867 N N . VAL A 1 117 ? 1.608 -4.146 19.143 1.00 92.19 117 VAL A N 1
ATOM 868 C CA . VAL A 1 117 ? 1.202 -5.462 18.632 1.00 92.19 117 VAL A CA 1
ATOM 869 C C . VAL A 1 117 ? 1.435 -5.568 17.126 1.00 92.19 117 VAL A C 1
ATOM 871 O O . VAL A 1 117 ? 1.968 -6.571 16.656 1.00 92.19 117 VAL A O 1
ATOM 874 N N . THR A 1 118 ? 1.115 -4.525 16.357 1.00 92.50 118 THR A N 1
ATOM 875 C CA . THR A 1 118 ? 1.382 -4.528 14.908 1.00 92.50 118 THR A CA 1
ATOM 876 C C . THR A 1 118 ? 2.878 -4.541 14.582 1.00 92.50 118 THR A C 1
ATOM 878 O O . THR A 1 118 ? 3.271 -5.177 13.605 1.00 92.50 118 THR A O 1
ATOM 881 N N . LEU A 1 119 ? 3.719 -3.920 15.416 1.00 93.69 119 LEU A N 1
ATOM 882 C CA . LEU A 1 119 ? 5.177 -4.036 15.324 1.00 93.69 119 LEU A CA 1
ATOM 883 C C . LEU A 1 119 ? 5.655 -5.466 15.627 1.00 93.69 119 LEU A C 1
ATOM 885 O O . LEU A 1 119 ? 6.483 -6.000 14.895 1.00 93.69 119 LEU A O 1
ATOM 889 N N . ALA A 1 120 ? 5.106 -6.107 16.663 1.00 94.25 120 ALA A N 1
ATOM 890 C CA . ALA A 1 120 ? 5.441 -7.489 17.004 1.00 94.25 120 ALA A CA 1
ATOM 891 C C . ALA A 1 120 ? 5.090 -8.459 15.864 1.00 94.25 120 ALA A C 1
ATOM 893 O O . ALA A 1 120 ? 5.906 -9.302 15.504 1.00 94.25 120 ALA A O 1
ATOM 894 N N . PHE A 1 121 ? 3.922 -8.302 15.232 1.00 93.88 121 PHE A N 1
ATOM 895 C CA . PHE A 1 121 ? 3.561 -9.092 14.049 1.00 93.88 121 PHE A CA 1
ATOM 896 C C . PHE A 1 121 ? 4.501 -8.851 12.864 1.00 93.88 121 PHE A C 1
ATOM 898 O O . PHE A 1 121 ? 4.835 -9.800 12.154 1.00 93.88 121 PHE A O 1
ATOM 905 N N . ALA A 1 122 ? 4.949 -7.609 12.655 1.00 93.94 122 ALA A N 1
ATOM 906 C CA . ALA A 1 122 ? 5.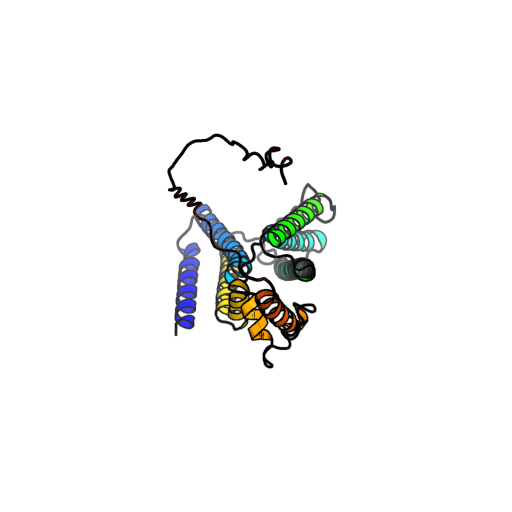931 -7.310 11.618 1.00 93.94 122 ALA A CA 1
ATOM 907 C C . ALA A 1 122 ? 7.254 -8.046 11.858 1.00 93.94 122 ALA A C 1
ATOM 909 O O . ALA A 1 122 ? 7.817 -8.612 10.923 1.00 93.94 122 ALA A O 1
ATOM 910 N N . GLU A 1 123 ? 7.704 -8.101 13.111 1.00 95.00 123 GLU A N 1
ATOM 911 C CA . GLU A 1 123 ? 8.925 -8.812 13.480 1.00 95.00 123 GLU A CA 1
ATOM 912 C C . GLU A 1 123 ? 8.773 -10.332 13.347 1.00 95.00 123 GLU A C 1
ATOM 914 O O . GLU A 1 123 ? 9.653 -10.990 12.798 1.00 95.00 123 GLU A O 1
ATOM 919 N N . VAL A 1 124 ? 7.630 -10.894 13.752 1.00 94.00 124 VAL A N 1
ATOM 920 C CA . VAL A 1 124 ? 7.333 -12.321 13.548 1.00 94.00 124 VAL A CA 1
ATOM 921 C C . VAL A 1 124 ? 7.373 -12.677 12.063 1.00 94.00 124 VAL A C 1
ATOM 923 O O . VAL A 1 124 ? 8.002 -13.665 11.695 1.00 94.00 124 VAL A O 1
ATOM 926 N N . LEU A 1 125 ? 6.762 -11.866 11.193 1.00 92.19 125 LEU A N 1
ATOM 927 C CA . LEU A 1 125 ? 6.784 -12.100 9.746 1.00 92.19 125 LEU A CA 1
ATOM 928 C C . LEU A 1 125 ? 8.192 -11.951 9.154 1.00 92.19 125 LEU A C 1
ATOM 930 O O . LEU A 1 125 ? 8.569 -12.731 8.279 1.00 92.19 125 LEU A O 1
ATOM 934 N N . ARG A 1 126 ? 8.998 -11.012 9.663 1.00 91.75 126 ARG A N 1
ATOM 935 C CA . ARG A 1 126 ? 10.412 -10.870 9.289 1.00 91.75 126 ARG A CA 1
ATOM 936 C C . ARG A 1 126 ? 11.220 -12.111 9.672 1.00 91.75 126 ARG A C 1
ATOM 938 O O . ARG A 1 126 ? 11.988 -12.612 8.852 1.00 91.75 126 ARG A O 1
ATOM 945 N N . ILE A 1 127 ? 11.051 -12.626 10.889 1.00 92.56 127 ILE A N 1
ATOM 946 C CA . ILE A 1 127 ? 11.708 -13.862 11.338 1.00 92.56 127 ILE A CA 1
ATOM 947 C C . ILE A 1 127 ? 11.254 -15.029 10.461 1.00 92.56 127 ILE A C 1
ATOM 949 O O . ILE A 1 127 ? 12.090 -15.750 9.930 1.00 92.56 127 ILE A O 1
ATOM 953 N N . LEU A 1 128 ? 9.948 -15.150 10.216 1.00 90.94 128 LEU A N 1
ATOM 954 C CA . LEU A 1 128 ? 9.388 -16.218 9.394 1.00 90.94 128 LEU A CA 1
ATOM 955 C C . LEU A 1 128 ? 9.964 -16.207 7.971 1.00 90.94 128 LEU A C 1
ATOM 957 O O . LEU A 1 128 ? 10.371 -17.255 7.481 1.00 90.94 128 LEU A O 1
ATOM 961 N N . SER A 1 129 ? 10.103 -15.033 7.343 1.00 87.62 129 SER A N 1
ATOM 962 C CA . SER A 1 129 ? 10.733 -14.930 6.016 1.00 87.62 129 SER A CA 1
ATOM 963 C C . SER A 1 129 ? 12.201 -15.367 5.992 1.00 87.62 129 SER A C 1
ATOM 965 O O . SER A 1 129 ? 12.670 -15.846 4.965 1.00 87.62 129 SER A O 1
ATOM 967 N N . ASN A 1 130 ? 12.913 -15.239 7.117 1.00 89.19 130 ASN A N 1
ATOM 968 C CA . ASN A 1 130 ? 14.314 -15.642 7.231 1.00 89.19 130 ASN A CA 1
ATOM 969 C C . ASN A 1 130 ? 14.485 -17.119 7.617 1.00 89.19 130 ASN A C 1
ATOM 971 O O . ASN A 1 130 ? 15.539 -17.689 7.352 1.00 89.19 130 ASN A O 1
ATOM 975 N N . SER A 1 131 ? 13.486 -17.730 8.260 1.00 88.38 131 SER A N 1
ATOM 976 C CA . SER A 1 131 ? 13.559 -19.111 8.755 1.00 88.38 131 SER A CA 1
ATOM 977 C C . SER A 1 131 ? 12.918 -20.141 7.828 1.00 88.38 131 SER A C 1
ATOM 979 O O . SER A 1 131 ? 13.230 -21.319 7.948 1.00 88.38 131 SER A O 1
ATOM 981 N N . VAL A 1 132 ? 12.002 -19.737 6.945 1.00 88.50 132 VAL A N 1
ATOM 982 C CA . VAL A 1 132 ? 11.260 -20.666 6.086 1.00 88.50 132 VAL A CA 1
AT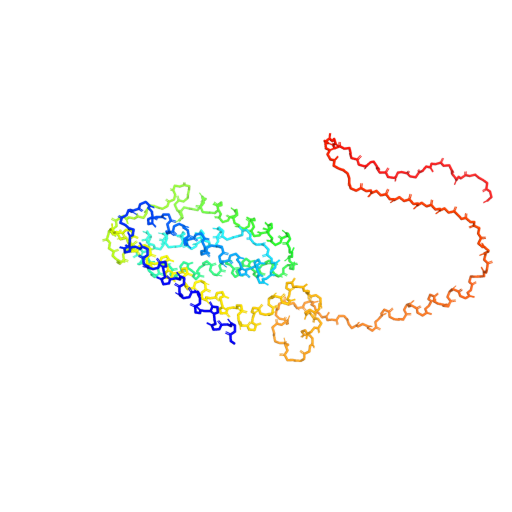OM 983 C C . VAL A 1 132 ? 11.985 -20.878 4.754 1.00 88.50 132 VAL A C 1
ATOM 985 O O . VAL A 1 132 ? 12.265 -19.931 4.021 1.00 88.50 132 VAL A O 1
ATOM 988 N N . ASP A 1 133 ? 12.219 -22.140 4.392 1.00 81.44 133 ASP A N 1
ATOM 989 C CA . ASP A 1 133 ? 12.945 -22.502 3.165 1.00 81.44 133 ASP A CA 1
ATOM 990 C C . ASP A 1 133 ? 12.206 -22.079 1.886 1.00 81.44 133 ASP A C 1
ATOM 992 O O . ASP A 1 133 ? 12.816 -21.677 0.897 1.00 81.44 133 ASP A O 1
ATOM 996 N N . PHE A 1 134 ? 10.871 -22.092 1.915 1.00 81.25 134 PHE A N 1
ATOM 997 C CA . PHE A 1 134 ? 10.024 -21.693 0.788 1.00 81.25 134 PHE A CA 1
ATOM 998 C C . PHE A 1 134 ? 10.207 -20.221 0.370 1.00 81.25 134 PHE A C 1
ATOM 1000 O O . PHE A 1 134 ? 9.998 -19.882 -0.792 1.00 81.25 134 PHE A O 1
ATOM 1007 N N . THR A 1 135 ? 10.624 -19.334 1.275 1.00 81.88 135 THR A N 1
ATOM 1008 C CA . THR A 1 135 ? 10.915 -17.924 0.952 1.00 81.88 135 THR A CA 1
ATOM 1009 C C . THR A 1 135 ? 12.372 -17.691 0.550 1.00 81.88 135 THR A C 1
ATOM 1011 O O . THR A 1 135 ? 12.780 -16.543 0.386 1.00 81.88 135 THR A O 1
ATOM 1014 N N . GLY A 1 136 ? 13.163 -18.758 0.384 1.00 78.00 136 GLY A N 1
ATOM 1015 C CA . GLY A 1 136 ? 14.613 -18.674 0.195 1.00 78.00 136 GLY A CA 1
ATOM 1016 C C . GLY A 1 136 ? 15.381 -18.389 1.492 1.00 78.00 136 GLY A C 1
ATOM 1017 O O . GLY A 1 136 ? 16.576 -18.090 1.435 1.00 78.00 136 GLY A O 1
ATOM 1018 N N . ALA A 1 137 ? 14.705 -18.474 2.649 1.00 85.31 137 ALA A N 1
ATOM 1019 C CA . ALA A 1 137 ? 15.253 -18.230 3.983 1.00 85.31 137 ALA A CA 1
ATOM 1020 C C . ALA A 1 137 ? 16.140 -16.963 4.031 1.00 85.31 137 ALA A C 1
ATOM 1022 O O . ALA A 1 137 ? 15.800 -15.933 3.452 1.00 85.31 137 ALA A O 1
ATOM 1023 N N . GLY A 1 138 ? 17.293 -17.019 4.702 1.00 77.06 138 GLY A N 1
ATOM 1024 C CA . GLY A 1 138 ? 18.214 -15.882 4.822 1.00 77.06 138 GLY A CA 1
ATOM 1025 C C . GLY A 1 138 ? 18.929 -15.456 3.529 1.00 77.06 138 GLY A C 1
ATOM 1026 O O . GLY A 1 138 ? 19.555 -14.399 3.522 1.00 77.06 138 GLY A O 1
ATOM 1027 N N . VAL A 1 139 ? 18.863 -16.247 2.448 1.00 81.50 139 VAL A N 1
ATOM 1028 C CA . VAL A 1 139 ? 19.483 -15.913 1.146 1.00 81.50 139 VAL A CA 1
ATOM 1029 C C . VAL A 1 139 ? 18.507 -15.140 0.247 1.00 81.50 139 VAL A C 1
ATOM 1031 O O . VAL A 1 139 ? 18.929 -14.327 -0.575 1.00 81.50 139 VAL A O 1
ATOM 1034 N N . GLY A 1 140 ? 17.202 -15.345 0.442 1.00 82.75 140 GLY A N 1
ATOM 1035 C CA . GLY A 1 140 ? 16.139 -14.767 -0.375 1.00 82.75 140 GLY A CA 1
ATOM 1036 C C . GLY A 1 140 ? 15.959 -15.474 -1.722 1.00 82.75 140 GLY A C 1
ATOM 1037 O O . GLY A 1 140 ? 16.633 -16.452 -2.046 1.00 82.75 140 GLY A O 1
ATOM 1038 N N . LEU A 1 141 ? 15.009 -14.981 -2.520 1.00 84.31 141 LEU A N 1
ATOM 1039 C CA . LEU A 1 141 ? 14.699 -15.523 -3.844 1.00 84.31 141 LEU A CA 1
ATOM 1040 C C . LEU A 1 141 ? 15.309 -14.653 -4.942 1.00 84.31 141 LEU A C 1
ATOM 1042 O O . LEU A 1 141 ? 15.057 -13.449 -5.008 1.00 84.31 141 LEU A O 1
ATOM 1046 N N . LEU A 1 142 ? 16.070 -15.280 -5.841 1.00 84.19 142 LEU A N 1
ATOM 1047 C CA . LEU A 1 142 ? 16.582 -14.625 -7.038 1.00 84.19 142 LEU A CA 1
ATOM 1048 C C . LEU A 1 142 ? 15.566 -14.774 -8.175 1.00 84.19 142 LEU A C 1
ATOM 1050 O O . LEU A 1 142 ? 15.310 -15.876 -8.655 1.00 84.19 142 LEU A O 1
ATOM 1054 N N . ILE A 1 143 ? 14.991 -13.656 -8.613 1.00 81.88 143 ILE A N 1
ATOM 1055 C CA . ILE A 1 143 ? 14.039 -13.645 -9.725 1.00 81.88 143 ILE A CA 1
ATOM 1056 C C . ILE A 1 143 ? 14.827 -13.759 -11.042 1.00 81.88 143 ILE A C 1
ATOM 1058 O O . ILE A 1 143 ? 15.696 -12.918 -11.290 1.00 81.88 143 ILE A O 1
ATOM 1062 N N . PRO A 1 144 ? 14.552 -14.764 -11.898 1.00 77.81 144 PRO A N 1
ATOM 1063 C CA . PRO A 1 144 ? 15.265 -14.923 -13.160 1.00 77.81 144 PRO A CA 1
ATOM 1064 C C . PRO A 1 144 ? 15.026 -13.719 -14.079 1.00 77.81 144 PRO A C 1
ATOM 1066 O O . PRO A 1 144 ? 13.904 -13.221 -14.211 1.00 77.81 144 PRO A O 1
ATOM 1069 N N . LEU A 1 145 ? 16.093 -13.246 -14.728 1.00 76.19 145 LEU A N 1
ATOM 1070 C CA . LEU A 1 145 ? 16.022 -12.100 -15.629 1.00 76.19 145 LEU A CA 1
ATOM 1071 C C . LEU A 1 145 ? 15.534 -12.551 -17.015 1.00 76.19 145 LEU A C 1
ATOM 1073 O O . LEU A 1 145 ? 16.306 -13.062 -17.823 1.00 76.19 145 LEU A O 1
ATOM 1077 N N . ALA A 1 146 ? 14.253 -12.340 -17.293 1.00 75.62 146 ALA A N 1
ATOM 1078 C CA . ALA A 1 146 ? 13.618 -12.562 -18.582 1.00 75.62 146 ALA A CA 1
ATOM 1079 C C . ALA A 1 146 ? 12.950 -11.256 -19.029 1.00 75.62 146 ALA A C 1
ATOM 1081 O O . ALA A 1 146 ? 11.835 -10.934 -18.615 1.00 75.62 146 ALA A O 1
ATOM 1082 N N . ARG A 1 147 ? 13.651 -10.474 -19.860 1.00 72.31 147 ARG A N 1
ATOM 1083 C CA . ARG A 1 147 ? 13.153 -9.176 -20.338 1.00 72.31 147 ARG A CA 1
ATOM 1084 C C . ARG A 1 147 ? 11.886 -9.374 -21.162 1.00 72.31 147 ARG A C 1
ATOM 1086 O O . ARG A 1 147 ? 11.886 -10.127 -22.128 1.00 72.31 147 ARG A O 1
ATOM 1093 N N . GLY A 1 148 ? 10.837 -8.655 -20.796 1.00 74.38 148 GLY A N 1
ATOM 1094 C CA . GLY A 1 148 ? 9.539 -8.750 -21.440 1.00 74.38 148 GLY A CA 1
ATOM 1095 C C . GLY A 1 148 ? 8.492 -8.002 -20.630 1.00 74.38 148 GLY A C 1
ATOM 1096 O O . GLY A 1 148 ? 8.535 -7.986 -19.397 1.00 74.38 148 GLY A O 1
ATOM 1097 N N . VAL A 1 149 ? 7.537 -7.386 -21.327 1.00 74.31 149 VAL A N 1
ATOM 1098 C CA . VAL A 1 149 ? 6.380 -6.734 -20.689 1.00 74.31 149 VAL A CA 1
ATOM 1099 C C . VAL A 1 149 ? 5.574 -7.760 -19.890 1.00 74.31 149 VAL A C 1
ATOM 1101 O O . VAL A 1 149 ? 5.093 -7.460 -18.802 1.00 74.31 149 VAL A O 1
ATOM 1104 N N . GLU A 1 150 ? 5.501 -8.995 -20.385 1.00 76.69 150 GLU A N 1
ATOM 1105 C CA . GLU A 1 150 ? 4.868 -10.135 -19.719 1.00 76.69 150 GLU A CA 1
ATOM 1106 C C . GLU A 1 150 ? 5.507 -10.494 -18.373 1.00 76.69 150 GLU A C 1
ATOM 1108 O O . GLU A 1 150 ? 4.786 -10.850 -17.452 1.00 76.69 150 GLU A O 1
ATOM 1113 N N . ASN A 1 151 ? 6.822 -10.325 -18.226 1.00 76.44 151 ASN A N 1
ATOM 1114 C CA . ASN A 1 151 ? 7.563 -10.673 -17.011 1.00 76.44 151 ASN A CA 1
ATOM 1115 C C . ASN A 1 151 ? 7.796 -9.473 -16.089 1.00 76.44 151 ASN A C 1
ATOM 1117 O O . ASN A 1 151 ? 8.573 -9.576 -15.142 1.00 76.44 151 ASN A O 1
ATOM 1121 N N . PHE A 1 152 ? 7.152 -8.331 -16.364 1.00 76.25 152 PHE A N 1
ATOM 1122 C CA . PHE A 1 152 ? 7.319 -7.097 -15.591 1.00 76.25 152 PHE A CA 1
ATOM 1123 C C . PHE A 1 152 ? 8.790 -6.635 -15.520 1.00 76.25 152 PHE A C 1
ATOM 1125 O O . PHE A 1 152 ? 9.248 -6.054 -14.534 1.00 76.25 152 PHE A O 1
ATOM 1132 N N . GLN A 1 153 ? 9.551 -6.918 -16.583 1.00 81.75 153 GLN A N 1
ATOM 1133 C CA . GLN A 1 153 ? 10.967 -6.585 -16.721 1.00 81.75 153 GLN A CA 1
ATOM 1134 C C . GLN A 1 153 ? 11.158 -5.697 -17.944 1.00 81.75 153 GLN A C 1
ATOM 1136 O O . GLN A 1 153 ? 11.346 -6.170 -19.069 1.00 81.75 153 GLN A O 1
ATOM 1141 N N . PHE A 1 154 ? 11.075 -4.388 -17.715 1.00 79.69 154 PHE A N 1
ATOM 1142 C CA . PHE A 1 154 ? 11.197 -3.381 -18.762 1.00 79.69 154 PHE A CA 1
ATOM 1143 C C . PHE A 1 154 ? 12.663 -3.026 -19.026 1.00 79.69 154 PHE A C 1
ATOM 1145 O O . PHE A 1 154 ? 13.450 -2.862 -18.096 1.00 79.69 154 PHE A O 1
ATOM 1152 N N . ALA A 1 155 ? 13.022 -2.850 -20.301 1.00 72.25 155 ALA A N 1
ATOM 1153 C CA . ALA A 1 155 ? 14.352 -2.372 -20.691 1.00 72.25 155 ALA A CA 1
ATOM 1154 C C . ALA A 1 155 ? 14.581 -0.895 -20.318 1.00 72.25 155 ALA A C 1
ATOM 1156 O O . ALA A 1 155 ? 15.706 -0.494 -20.041 1.00 72.25 155 ALA A O 1
ATOM 1157 N N . SER A 1 156 ? 13.507 -0.100 -20.289 1.00 78.38 156 SER A N 1
ATOM 1158 C CA . SER A 1 156 ? 13.512 1.306 -19.881 1.00 78.38 156 SER A CA 1
ATOM 1159 C C . SER A 1 156 ? 12.831 1.479 -18.526 1.00 78.38 156 SER A C 1
ATOM 1161 O O . SER A 1 156 ? 11.777 0.891 -18.264 1.00 78.38 156 SER A O 1
ATOM 1163 N N . ARG A 1 157 ? 13.385 2.360 -17.684 1.00 81.88 157 ARG A N 1
ATOM 1164 C CA . ARG A 1 157 ? 12.797 2.726 -16.384 1.00 81.88 157 ARG A CA 1
ATOM 1165 C C . ARG A 1 157 ? 11.431 3.404 -16.514 1.00 81.88 157 ARG A C 1
ATOM 1167 O O . ARG A 1 157 ? 10.656 3.385 -15.559 1.00 81.88 157 ARG A O 1
ATOM 1174 N N . ALA A 1 158 ? 11.106 3.943 -17.690 1.00 84.19 158 ALA A N 1
ATOM 1175 C CA . ALA A 1 158 ? 9.808 4.553 -17.961 1.00 84.19 158 ALA A CA 1
ATOM 1176 C C . ALA A 1 158 ? 8.647 3.559 -17.779 1.00 84.19 158 ALA A C 1
ATOM 1178 O O . ALA A 1 158 ? 7.588 3.949 -17.293 1.00 84.19 158 ALA A O 1
ATOM 1179 N N . GLY A 1 159 ? 8.847 2.271 -18.090 1.00 85.25 159 GLY A N 1
ATOM 1180 C CA . GLY A 1 159 ? 7.822 1.243 -17.872 1.00 85.25 159 GLY A CA 1
ATOM 1181 C C . GLY A 1 159 ? 7.443 1.107 -16.394 1.00 85.25 159 GLY A C 1
ATOM 1182 O O . GLY A 1 159 ? 6.266 1.152 -16.045 1.00 85.25 159 GLY A O 1
ATOM 1183 N N . TYR A 1 160 ? 8.444 1.051 -15.510 1.00 86.06 160 TYR A N 1
ATOM 1184 C CA . TYR A 1 160 ? 8.222 1.016 -14.061 1.00 86.06 160 TYR A CA 1
ATOM 1185 C C . TYR A 1 160 ? 7.572 2.295 -13.534 1.00 86.06 160 TYR A C 1
ATOM 1187 O O . TYR A 1 160 ? 6.704 2.223 -12.665 1.00 86.06 160 TYR A O 1
ATOM 1195 N N . PHE A 1 161 ? 7.956 3.455 -14.076 1.00 90.88 161 PHE A N 1
ATOM 1196 C CA . PHE A 1 161 ? 7.341 4.727 -13.711 1.00 90.88 161 PHE A CA 1
ATOM 1197 C C . PHE A 1 161 ? 5.830 4.713 -13.943 1.00 90.88 161 PHE A C 1
ATOM 1199 O O . PHE A 1 161 ? 5.089 5.047 -13.024 1.00 90.88 161 PHE A O 1
ATOM 1206 N N . TRP A 1 162 ? 5.362 4.279 -15.118 1.00 90.81 162 TRP A N 1
ATOM 1207 C CA . TRP A 1 162 ? 3.928 4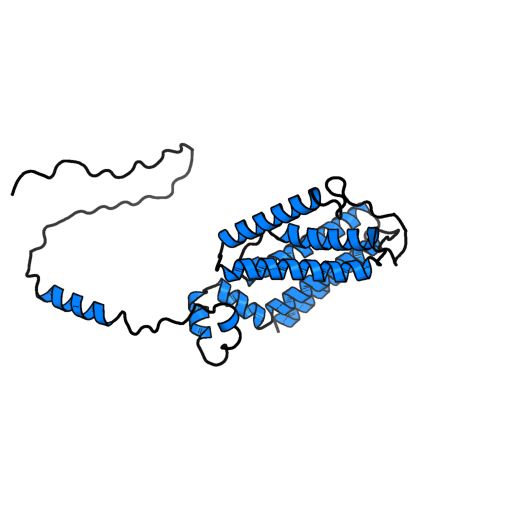.263 -15.422 1.00 90.81 162 TRP A CA 1
ATOM 1208 C C . TRP A 1 162 ? 3.135 3.345 -14.495 1.00 90.81 162 TRP A C 1
ATOM 1210 O O . TRP A 1 162 ? 2.035 3.707 -14.078 1.00 90.81 162 TRP A O 1
ATOM 1220 N N . VAL A 1 163 ? 3.699 2.195 -14.111 1.00 91.00 163 VAL A N 1
ATOM 1221 C CA . VAL A 1 163 ? 3.026 1.288 -13.171 1.00 91.00 163 VAL A CA 1
ATOM 1222 C C . VAL A 1 163 ? 2.948 1.896 -11.772 1.00 91.00 163 VAL A C 1
ATOM 1224 O O . VAL A 1 163 ? 1.871 1.926 -11.177 1.00 91.00 163 VAL A O 1
ATOM 1227 N N . VAL A 1 164 ? 4.056 2.428 -11.248 1.00 92.50 164 VAL A N 1
ATOM 1228 C CA . VAL A 1 164 ? 4.070 3.063 -9.918 1.00 92.50 164 VAL A CA 1
ATOM 1229 C C . VAL A 1 164 ? 3.189 4.312 -9.899 1.00 92.50 164 VAL A C 1
ATOM 1231 O O . VAL A 1 164 ? 2.459 4.524 -8.934 1.00 92.50 164 VAL A O 1
ATOM 1234 N N . TRP A 1 165 ? 3.194 5.105 -10.970 1.00 94.25 165 TRP A N 1
ATOM 1235 C CA . TRP A 1 165 ? 2.321 6.264 -11.135 1.00 94.25 165 TRP A CA 1
ATOM 1236 C C . TRP A 1 165 ? 0.842 5.866 -11.116 1.00 94.25 165 TRP A C 1
ATOM 1238 O O . TRP A 1 165 ? 0.063 6.479 -10.388 1.00 94.25 165 TRP A O 1
ATOM 1248 N N . ALA A 1 166 ? 0.457 4.810 -11.842 1.00 94.06 166 ALA A N 1
ATOM 1249 C CA . ALA A 1 166 ? -0.920 4.322 -11.867 1.00 94.06 166 ALA A CA 1
ATOM 1250 C C . ALA A 1 166 ? -1.369 3.799 -10.493 1.00 94.06 166 ALA A C 1
ATOM 1252 O O . ALA A 1 166 ? -2.470 4.118 -10.043 1.00 94.06 166 ALA A O 1
ATOM 1253 N N . LEU A 1 167 ? -0.508 3.052 -9.793 1.00 93.69 167 LEU A N 1
ATOM 1254 C CA . LEU A 1 167 ? -0.786 2.562 -8.438 1.00 93.69 167 LEU A CA 1
ATOM 1255 C C . LEU A 1 167 ? -0.883 3.705 -7.419 1.00 93.69 167 LEU A C 1
ATOM 1257 O O . LEU A 1 167 ? -1.790 3.711 -6.586 1.00 93.69 167 LEU A O 1
ATOM 1261 N N . ALA A 1 168 ? 0.011 4.692 -7.502 1.00 94.94 168 ALA A N 1
ATOM 1262 C CA . ALA A 1 168 ? -0.043 5.886 -6.668 1.00 94.94 168 ALA A CA 1
ATOM 1263 C C . ALA A 1 168 ? -1.340 6.665 -6.921 1.00 94.94 168 ALA A C 1
ATOM 1265 O O . ALA A 1 168 ? -2.059 6.968 -5.972 1.00 94.94 168 ALA A O 1
ATOM 1266 N N . LEU A 1 169 ? -1.700 6.912 -8.184 1.00 95.06 169 LEU A N 1
ATOM 1267 C CA . LEU A 1 169 ? -2.953 7.582 -8.533 1.00 95.06 169 LEU A CA 1
ATOM 1268 C C . LEU A 1 169 ? -4.158 6.823 -7.968 1.00 95.06 169 LEU A C 1
ATOM 1270 O O . LEU A 1 169 ? -5.017 7.429 -7.327 1.00 95.06 169 LEU A O 1
ATOM 1274 N N . ALA A 1 170 ? -4.201 5.500 -8.142 1.00 94.75 170 ALA A N 1
ATOM 1275 C CA . ALA A 1 170 ? -5.268 4.661 -7.610 1.00 94.75 170 ALA A CA 1
ATOM 1276 C C . ALA A 1 170 ? -5.384 4.769 -6.080 1.00 94.75 170 ALA A C 1
ATOM 1278 O O . ALA A 1 170 ? -6.492 4.898 -5.557 1.00 94.75 170 ALA A O 1
ATOM 1279 N N . ALA A 1 171 ? -4.266 4.784 -5.349 1.00 93.94 171 ALA A N 1
ATOM 1280 C CA . ALA A 1 171 ? -4.275 4.940 -3.895 1.00 93.94 171 ALA A CA 1
ATOM 1281 C C . ALA A 1 171 ? -4.772 6.323 -3.452 1.00 93.94 171 ALA A C 1
ATOM 1283 O O . ALA A 1 171 ? -5.606 6.420 -2.552 1.00 93.94 171 ALA A O 1
ATOM 1284 N N . PHE A 1 172 ? -4.320 7.391 -4.109 1.00 94.38 172 PHE A N 1
ATOM 1285 C CA . PHE A 1 172 ? -4.772 8.756 -3.830 1.00 94.38 172 PHE A CA 1
ATOM 1286 C C . PHE A 1 172 ? -6.269 8.935 -4.122 1.00 94.38 172 PHE A C 1
ATOM 1288 O O . PHE A 1 172 ? -6.998 9.498 -3.302 1.00 94.38 172 PHE A O 1
ATOM 1295 N N . VAL A 1 173 ? -6.756 8.395 -5.244 1.00 93.50 173 VAL A N 1
ATOM 1296 C CA . VAL A 1 173 ? -8.189 8.374 -5.581 1.00 93.50 173 VAL A CA 1
ATOM 1297 C C . VAL A 1 173 ? -8.980 7.567 -4.553 1.00 93.50 173 VAL A C 1
ATOM 1299 O O . VAL A 1 173 ? -10.040 8.012 -4.116 1.00 93.50 173 VAL A O 1
ATOM 1302 N N . THR A 1 174 ? -8.455 6.421 -4.112 1.00 92.44 174 THR A N 1
ATOM 1303 C CA . THR A 1 174 ? -9.088 5.589 -3.077 1.00 92.44 174 THR A CA 1
ATOM 1304 C C . THR A 1 174 ? -9.241 6.360 -1.771 1.00 92.44 174 THR A C 1
ATOM 1306 O O . THR A 1 174 ? -10.310 6.333 -1.166 1.00 92.44 174 THR A O 1
ATOM 1309 N N . VAL A 1 175 ? -8.223 7.112 -1.346 1.00 91.75 175 VAL A N 1
ATOM 1310 C CA . VAL A 1 175 ? -8.325 7.907 -0.115 1.00 91.75 175 VAL A CA 1
ATOM 1311 C C . VAL A 1 175 ? -9.240 9.109 -0.268 1.00 91.75 175 VAL A C 1
ATOM 1313 O O . VAL A 1 175 ? -10.024 9.381 0.641 1.00 91.75 175 VAL A O 1
ATOM 1316 N N . TRP A 1 176 ? -9.219 9.786 -1.416 1.00 92.19 176 TRP A N 1
ATOM 1317 C CA . TRP A 1 176 ? -10.208 10.821 -1.711 1.00 92.19 176 TRP A CA 1
ATOM 1318 C C . TRP A 1 176 ? -11.640 10.262 -1.635 1.00 92.19 176 TRP A C 1
ATOM 1320 O O . TRP A 1 176 ? -12.512 10.872 -1.011 1.00 92.19 176 TRP A O 1
ATOM 1330 N N . TRP A 1 177 ? -11.871 9.072 -2.199 1.00 91.12 177 TRP A N 1
ATOM 1331 C CA . TRP A 1 177 ? -13.169 8.400 -2.168 1.00 91.12 177 TRP A CA 1
ATOM 1332 C C . TRP A 1 177 ? -13.587 8.027 -0.743 1.00 91.12 177 TRP A C 1
ATOM 1334 O O . TRP A 1 177 ? -14.707 8.338 -0.337 1.00 91.12 177 TRP A O 1
ATOM 1344 N N . ILE A 1 178 ? -12.679 7.450 0.053 1.00 88.44 178 ILE A N 1
ATOM 1345 C CA . ILE A 1 178 ? -12.925 7.126 1.465 1.00 88.44 178 ILE A CA 1
ATOM 1346 C C . ILE A 1 178 ? -13.247 8.394 2.258 1.00 88.44 178 ILE A C 1
ATOM 1348 O O . ILE A 1 178 ? -14.254 8.419 2.967 1.00 88.44 178 ILE A O 1
ATOM 1352 N N . GLY A 1 179 ? -12.454 9.456 2.104 1.00 87.00 179 GLY A N 1
ATOM 1353 C CA . GLY A 1 179 ? -12.625 10.714 2.829 1.00 87.00 179 GLY A CA 1
ATOM 1354 C C . GLY A 1 179 ? -13.932 11.441 2.511 1.00 87.00 179 GLY A C 1
ATOM 1355 O O . GLY A 1 179 ? -14.470 12.126 3.375 1.00 87.00 179 GLY A O 1
ATOM 1356 N N . ASN A 1 180 ? -14.477 11.259 1.305 1.00 87.12 180 ASN A N 1
ATOM 1357 C CA . ASN A 1 180 ? -15.772 11.819 0.913 1.00 87.12 180 ASN A CA 1
ATOM 1358 C C . ASN A 1 180 ? -16.949 10.838 1.116 1.00 87.12 180 ASN A C 1
ATOM 1360 O O . ASN A 1 180 ? -18.096 11.166 0.809 1.00 87.12 180 ASN A O 1
ATOM 1364 N N . SER A 1 181 ? -16.690 9.628 1.615 1.00 87.50 181 SER A N 1
ATOM 1365 C CA . SER A 1 181 ? -17.713 8.613 1.884 1.00 87.50 181 SER A CA 1
ATOM 1366 C C . SER A 1 181 ? -18.233 8.681 3.325 1.00 87.50 181 SER A C 1
ATOM 1368 O O . SER A 1 181 ? -17.581 9.200 4.232 1.00 87.50 181 SER A O 1
ATOM 1370 N N . ARG A 1 182 ? -19.398 8.064 3.571 1.00 83.06 182 ARG A N 1
ATOM 1371 C CA . ARG A 1 182 ? -19.939 7.896 4.935 1.00 83.06 182 ARG A CA 1
ATOM 1372 C C . ARG A 1 182 ? -18.999 7.091 5.836 1.00 83.06 182 ARG A C 1
ATOM 1374 O O . ARG A 1 182 ? -18.975 7.334 7.037 1.00 83.06 182 ARG A O 1
ATOM 1381 N N . PHE A 1 183 ? -18.234 6.164 5.260 1.00 82.69 183 PHE A N 1
ATOM 1382 C CA . PHE A 1 183 ? -17.282 5.333 5.992 1.00 82.69 183 PHE A CA 1
ATOM 1383 C C . PHE A 1 183 ? -16.127 6.167 6.563 1.00 82.69 183 PHE A C 1
ATOM 1385 O O . PHE A 1 183 ? -15.821 6.053 7.746 1.00 82.69 183 PHE A O 1
ATOM 1392 N N . GLY A 1 184 ? -15.553 7.077 5.768 1.00 82.31 184 GLY A N 1
ATOM 1393 C CA . GLY A 1 184 ? -14.528 8.007 6.251 1.00 82.31 184 GLY A CA 1
ATOM 1394 C C . GLY A 1 184 ? -15.045 8.918 7.365 1.00 82.31 184 GLY A C 1
ATOM 1395 O O . GLY A 1 184 ? -14.381 9.075 8.383 1.00 82.31 184 GLY A O 1
ATOM 1396 N N . ALA A 1 185 ? -16.268 9.442 7.227 1.00 82.94 185 ALA A N 1
ATOM 1397 C CA . ALA A 1 185 ? -16.892 10.258 8.270 1.00 82.94 185 ALA A CA 1
ATOM 1398 C C . ALA A 1 185 ? -17.112 9.483 9.585 1.00 82.94 185 ALA A C 1
ATOM 1400 O O . ALA A 1 185 ? -16.947 10.043 10.666 1.00 82.94 185 ALA A O 1
ATOM 1401 N N . GLN A 1 186 ? -17.454 8.193 9.504 1.00 82.00 186 GLN A N 1
ATOM 1402 C CA . GLN A 1 186 ? -17.583 7.320 10.674 1.00 82.00 186 GLN A CA 1
ATOM 1403 C C . GLN A 1 186 ? -16.234 7.061 11.348 1.00 82.00 186 GLN A C 1
ATOM 1405 O O . GLN A 1 186 ? -16.157 7.138 12.571 1.00 82.00 186 GLN A O 1
ATOM 1410 N N . LEU A 1 187 ? -15.181 6.790 10.571 1.00 80.75 187 LEU A N 1
ATOM 1411 C CA . LEU A 1 187 ? -13.829 6.608 11.106 1.00 80.75 187 LEU A CA 1
ATOM 1412 C C . LEU A 1 187 ? -13.358 7.856 11.857 1.00 80.75 187 LEU A C 1
ATOM 1414 O O . LEU A 1 187 ? -12.920 7.742 12.998 1.00 80.75 187 LEU A O 1
ATOM 1418 N N . THR A 1 188 ? -13.541 9.039 11.266 1.00 83.81 188 THR A N 1
ATOM 1419 C CA . THR A 1 188 ? -13.177 10.304 11.914 1.00 83.81 188 THR A CA 1
ATOM 1420 C C . THR A 1 188 ? -13.991 10.550 13.185 1.00 83.81 188 THR A C 1
ATOM 1422 O O . THR A 1 188 ? -13.434 10.949 14.200 1.00 83.81 188 THR A O 1
ATOM 1425 N N . ALA A 1 189 ? -15.292 10.238 13.185 1.00 80.75 189 ALA A N 1
ATOM 1426 C CA . ALA A 1 189 ? -16.121 10.370 14.385 1.00 80.75 189 ALA A CA 1
ATOM 1427 C C . ALA A 1 189 ? -15.667 9.441 15.528 1.00 80.75 189 ALA A C 1
ATOM 1429 O O . ALA A 1 189 ? -15.672 9.848 16.690 1.00 80.75 189 ALA A O 1
ATOM 1430 N N . VAL A 1 190 ? -15.256 8.207 15.205 1.00 79.19 190 VAL A N 1
ATOM 1431 C CA . VAL A 1 190 ? -14.672 7.268 16.178 1.00 79.19 190 VAL A CA 1
ATOM 1432 C C . VAL A 1 190 ? -13.336 7.801 16.694 1.00 79.19 190 VAL A C 1
ATOM 1434 O O . VAL A 1 190 ? -13.113 7.788 17.899 1.00 79.19 190 VAL A O 1
ATOM 1437 N N . ARG A 1 191 ? -12.480 8.323 15.807 1.00 80.56 191 ARG A N 1
ATOM 1438 C CA . ARG A 1 191 ? -11.202 8.945 16.173 1.00 80.56 191 ARG A CA 1
ATOM 1439 C C . ARG A 1 191 ? -11.371 10.117 17.147 1.00 80.56 191 ARG A C 1
ATOM 1441 O O . ARG A 1 191 ? -10.578 10.231 18.077 1.00 80.56 191 ARG A O 1
ATOM 1448 N N . ASP A 1 192 ? -12.351 10.989 16.914 1.00 80.81 192 ASP A N 1
ATOM 1449 C CA . ASP A 1 192 ? -12.517 12.225 17.684 1.00 80.81 192 ASP A CA 1
ATOM 1450 C C . ASP A 1 192 ? -13.101 11.973 19.080 1.00 80.81 192 ASP A C 1
ATOM 1452 O O . ASP A 1 192 ? -12.636 12.559 20.060 1.00 80.81 192 ASP A O 1
ATOM 1456 N N . ASN A 1 193 ? -14.130 11.124 19.196 1.00 75.75 193 ASN A N 1
ATOM 1457 C CA . ASN A 1 193 ? -14.707 10.778 20.494 1.00 75.75 193 ASN A CA 1
ATOM 1458 C C . ASN A 1 193 ? -15.490 9.457 20.451 1.00 75.75 193 ASN A C 1
ATOM 1460 O O . ASN A 1 193 ? -16.689 9.425 20.152 1.00 75.75 193 ASN A O 1
ATOM 1464 N N . GLU A 1 194 ? -14.817 8.365 20.811 1.00 70.31 194 GLU A N 1
ATOM 1465 C CA . GLU A 1 194 ? -15.401 7.021 20.808 1.00 70.31 194 GLU A CA 1
ATOM 1466 C C . GLU A 1 194 ? -16.653 6.903 21.697 1.00 70.31 194 GLU A C 1
ATOM 1468 O O . GLU A 1 194 ? -17.630 6.263 21.304 1.00 70.31 194 GLU A O 1
ATOM 1473 N N . GLU A 1 195 ? -16.672 7.552 22.869 1.00 62.28 195 GLU A N 1
ATOM 1474 C CA . GLU A 1 195 ? -17.825 7.503 23.779 1.00 62.28 195 GLU A CA 1
ATOM 1475 C C . GLU A 1 195 ? -19.043 8.237 23.211 1.00 62.28 195 GLU A C 1
ATOM 1477 O O . GLU A 1 195 ? -20.177 7.762 23.328 1.00 62.28 195 GLU A O 1
ATOM 1482 N N . ALA A 1 196 ? -18.830 9.393 22.577 1.00 59.78 196 ALA A N 1
ATOM 1483 C CA . ALA A 1 196 ? -19.906 10.136 21.929 1.00 59.78 196 ALA A CA 1
ATOM 1484 C C . ALA A 1 196 ? -20.438 9.384 20.697 1.00 59.78 196 ALA A C 1
ATOM 1486 O O . ALA A 1 196 ? -21.654 9.312 20.493 1.00 59.78 196 ALA A O 1
ATOM 1487 N N . ALA A 1 197 ? -19.547 8.758 19.921 1.00 60.94 197 ALA A N 1
ATOM 1488 C CA . ALA A 1 197 ? -19.909 7.929 18.776 1.00 60.94 197 ALA A CA 1
ATOM 1489 C C . ALA A 1 197 ? -20.738 6.700 19.193 1.00 60.94 197 ALA A C 1
ATOM 1491 O O . ALA A 1 197 ? -21.753 6.403 18.559 1.00 60.94 197 ALA A O 1
ATOM 1492 N N . ALA A 1 198 ? -20.376 6.031 20.294 1.00 61.44 198 ALA A N 1
ATOM 1493 C CA . ALA A 1 198 ? -21.131 4.898 20.831 1.00 61.44 198 ALA A CA 1
ATOM 1494 C C . ALA A 1 198 ? -22.555 5.293 21.267 1.00 61.44 198 ALA A C 1
ATOM 1496 O O . ALA A 1 198 ? -23.513 4.558 21.015 1.00 61.44 198 ALA A O 1
ATOM 1497 N N . ARG A 1 199 ? -22.726 6.484 21.861 1.00 51.06 199 ARG A N 1
ATOM 1498 C CA . ARG A 1 199 ? -24.050 7.010 22.242 1.00 51.06 199 ARG A CA 1
ATOM 1499 C C . ARG A 1 199 ? -24.921 7.297 21.018 1.00 51.06 199 ARG A C 1
ATOM 1501 O O . ARG A 1 199 ? -26.090 6.919 21.012 1.00 51.06 199 ARG A O 1
ATOM 1508 N N . LEU A 1 200 ? -24.358 7.882 19.959 1.00 58.12 200 LEU A N 1
ATOM 1509 C CA . LEU A 1 200 ? -25.070 8.142 18.700 1.00 58.12 200 LEU A CA 1
ATOM 1510 C C . LEU A 1 200 ? -25.439 6.847 17.952 1.00 58.12 200 LEU A C 1
ATOM 1512 O O . LEU A 1 200 ? -26.537 6.746 17.402 1.00 58.12 200 LEU A O 1
ATOM 1516 N N . ALA A 1 201 ? -24.570 5.830 17.985 1.00 52.03 201 ALA A N 1
ATOM 1517 C CA . ALA A 1 201 ? -24.792 4.530 17.343 1.00 52.03 201 ALA A CA 1
ATOM 1518 C C . ALA A 1 201 ? -25.930 3.696 17.972 1.00 52.03 201 ALA A C 1
ATOM 1520 O O . ALA A 1 201 ? -26.407 2.750 17.346 1.00 52.03 201 ALA A O 1
ATOM 1521 N N . SER A 1 202 ? -26.401 4.052 19.175 1.00 47.56 202 SER A N 1
ATOM 1522 C CA . SER A 1 202 ? -27.547 3.408 19.838 1.00 47.56 202 SER A CA 1
ATOM 1523 C C . SER A 1 202 ? -28.919 3.808 19.259 1.00 47.56 202 SER A C 1
ATOM 1525 O O . SER A 1 202 ? -29.940 3.238 19.644 1.00 47.56 202 SER A O 1
ATOM 1527 N N . THR A 1 203 ? -28.966 4.746 18.300 1.00 40.28 203 THR A N 1
ATOM 1528 C CA . THR A 1 203 ? -30.201 5.128 17.593 1.00 40.28 203 THR A CA 1
ATOM 1529 C C . THR A 1 203 ? -30.497 4.203 16.389 1.00 40.28 203 THR A C 1
ATOM 1531 O O . THR A 1 203 ? -29.575 3.682 15.754 1.00 40.28 203 THR A O 1
ATOM 1534 N N . PRO A 1 204 ? -31.776 3.942 16.041 1.00 40.00 204 PRO A N 1
ATOM 1535 C CA . PRO A 1 204 ? -32.197 2.708 15.352 1.00 40.00 204 PRO A CA 1
ATOM 1536 C C . PRO A 1 204 ? -31.651 2.491 13.927 1.00 40.00 204 PRO A C 1
ATOM 1538 O O . PRO A 1 204 ? -31.637 1.355 13.445 1.00 40.00 204 PRO A O 1
ATOM 1541 N N . SER A 1 205 ? -31.175 3.539 13.247 1.00 38.59 205 SER A N 1
ATOM 1542 C CA . SER A 1 205 ? -30.732 3.486 11.843 1.00 38.59 205 SER A CA 1
ATOM 1543 C C . SER A 1 205 ? -29.263 3.073 11.645 1.00 38.59 205 SER A C 1
ATOM 1545 O O . SER A 1 205 ? -28.867 2.771 10.520 1.00 38.59 205 SER A O 1
ATOM 1547 N N . ALA A 1 206 ? -28.459 3.000 12.714 1.00 45.56 206 ALA A N 1
ATOM 1548 C CA . ALA A 1 206 ? -27.031 2.642 12.676 1.00 45.56 206 ALA A CA 1
ATOM 1549 C C . ALA A 1 206 ? -26.737 1.199 13.153 1.00 45.56 206 ALA A C 1
ATOM 1551 O O . ALA A 1 206 ? -25.590 0.802 13.361 1.00 45.56 206 ALA A O 1
ATOM 1552 N N . SER A 1 207 ? -27.780 0.388 13.332 1.00 42.88 207 SER A N 1
ATOM 1553 C CA . SER A 1 207 ? -27.759 -0.757 14.246 1.00 42.88 207 SER A CA 1
ATOM 1554 C C . SER A 1 207 ? -27.205 -2.077 13.677 1.00 42.88 207 SER A C 1
ATOM 1556 O O . SER A 1 207 ? -27.150 -3.076 14.393 1.00 42.88 207 SER A O 1
ATOM 1558 N N . ARG A 1 208 ? -26.768 -2.145 12.412 1.00 40.91 208 ARG A N 1
ATOM 1559 C CA . ARG A 1 208 ? -26.270 -3.416 11.840 1.00 40.91 208 ARG A CA 1
ATOM 1560 C C . ARG A 1 208 ? -24.770 -3.651 12.057 1.00 40.91 208 ARG A C 1
ATOM 1562 O O . ARG A 1 208 ? -24.383 -4.788 12.293 1.00 40.91 208 ARG A O 1
ATOM 1569 N N . TRP A 1 209 ? -23.946 -2.603 12.039 1.00 37.25 209 TRP A N 1
ATOM 1570 C CA . TRP A 1 209 ? -22.482 -2.749 12.073 1.00 37.25 209 TRP A CA 1
ATOM 1571 C C . TRP A 1 209 ? -21.867 -2.553 13.464 1.00 37.25 209 TRP A C 1
ATOM 1573 O O . TRP A 1 209 ? -20.915 -3.248 13.803 1.00 37.25 209 TRP A O 1
ATOM 1583 N N . ALA A 1 210 ? -22.462 -1.714 14.320 1.00 42.81 210 ALA A N 1
ATOM 1584 C CA . ALA A 1 210 ? -21.985 -1.517 15.695 1.00 42.81 210 ALA A CA 1
ATOM 1585 C C . ALA A 1 210 ? -22.020 -2.812 16.537 1.00 42.81 210 ALA A C 1
ATOM 1587 O O . ALA A 1 210 ? -21.144 -3.036 17.365 1.00 42.81 210 ALA A O 1
ATOM 1588 N N . ARG A 1 211 ? -22.980 -3.709 16.258 1.00 38.81 211 ARG A N 1
ATOM 1589 C CA . ARG A 1 211 ? -23.100 -5.024 16.914 1.00 38.81 211 ARG A CA 1
ATOM 1590 C C . ARG A 1 211 ? -22.019 -6.034 16.517 1.00 38.81 211 ARG A C 1
ATOM 1592 O O . ARG A 1 211 ? -21.761 -6.952 17.283 1.00 38.81 211 ARG A O 1
ATOM 1599 N N . LEU A 1 212 ? -21.405 -5.881 15.342 1.00 46.03 212 LEU A N 1
ATOM 1600 C CA . LEU A 1 212 ? -20.335 -6.770 14.871 1.00 46.03 212 LEU A CA 1
ATOM 1601 C C . LEU A 1 212 ? -18.961 -6.342 15.400 1.00 46.03 212 LEU A C 1
ATOM 1603 O O . LEU A 1 212 ? -18.130 -7.200 15.679 1.00 46.03 212 LEU A O 1
ATOM 1607 N N . SER A 1 213 ? -18.737 -5.036 15.575 1.00 46.81 213 SER A N 1
ATOM 1608 C CA . SER A 1 213 ? -17.455 -4.507 16.062 1.00 46.81 213 SER A CA 1
ATOM 1609 C C . SER A 1 213 ? -17.325 -4.515 17.589 1.00 46.81 213 SER A C 1
ATOM 1611 O O . SER A 1 213 ? -16.213 -4.623 18.095 1.00 46.81 213 SER A O 1
ATOM 1613 N N . PHE A 1 214 ? -18.436 -4.422 18.328 1.00 48.06 214 PHE A N 1
ATOM 1614 C CA . PHE A 1 214 ? -18.431 -4.385 19.794 1.00 48.06 214 PHE A CA 1
ATOM 1615 C C . PHE A 1 214 ? -19.593 -5.214 20.368 1.00 48.06 214 PHE A C 1
ATOM 1617 O O . PHE A 1 214 ? -20.629 -4.657 20.729 1.00 48.06 214 PHE A O 1
ATOM 1624 N N . PRO A 1 215 ? -19.456 -6.550 20.467 1.00 45.06 215 PRO A N 1
ATOM 1625 C CA . PRO A 1 215 ? -20.493 -7.387 21.072 1.00 45.06 215 PRO A CA 1
ATOM 1626 C C . PRO A 1 215 ? -20.700 -7.103 22.571 1.00 45.06 215 PRO A C 1
ATOM 1628 O O . PRO A 1 215 ? -21.769 -7.403 23.089 1.00 45.06 215 PRO A O 1
ATOM 1631 N N . ASP A 1 216 ? -19.718 -6.490 23.245 1.00 40.91 216 ASP A N 1
ATOM 1632 C CA . ASP A 1 216 ? -19.731 -6.272 24.701 1.00 40.91 216 ASP A CA 1
ATOM 1633 C C . ASP A 1 216 ? -20.074 -4.830 25.124 1.00 40.91 216 ASP A C 1
ATOM 1635 O O . ASP A 1 216 ? -20.177 -4.518 26.307 1.00 40.91 216 ASP A O 1
ATOM 1639 N N . SER A 1 217 ? -20.302 -3.916 24.172 1.00 43.91 217 SER A N 1
ATOM 1640 C CA . SER A 1 217 ? -20.823 -2.581 24.491 1.00 43.91 217 SER A CA 1
ATOM 1641 C C . SER A 1 217 ? -22.350 -2.594 24.494 1.00 43.91 217 SER A C 1
ATOM 1643 O O . SER A 1 217 ? -22.999 -1.819 23.788 1.00 43.91 217 SER A O 1
ATOM 1645 N N . SER A 1 218 ? -22.956 -3.489 25.273 1.00 35.03 218 SER A N 1
ATOM 1646 C CA . SER A 1 218 ? -24.313 -3.231 25.743 1.00 35.03 218 SER A CA 1
ATOM 1647 C C . SER A 1 218 ? -24.262 -1.938 26.561 1.00 35.03 218 SER A C 1
ATOM 1649 O O . SER A 1 218 ? -23.475 -1.871 27.509 1.00 35.03 218 SER A O 1
ATOM 1651 N N . PRO A 1 219 ? -25.045 -0.895 26.229 1.00 41.50 219 PRO A N 1
ATOM 1652 C CA . PRO A 1 219 ? -25.155 0.253 27.106 1.00 41.50 219 PRO A CA 1
ATOM 1653 C C . PRO A 1 219 ? -25.769 -0.261 28.404 1.00 41.50 219 PRO A C 1
ATOM 1655 O O . PRO A 1 219 ? -26.956 -0.585 28.455 1.00 41.50 219 PRO A O 1
ATOM 1658 N N . ALA A 1 220 ? -24.949 -0.377 29.449 1.00 38.41 220 ALA A N 1
ATOM 1659 C CA . ALA A 1 220 ? -25.454 -0.465 30.803 1.00 38.41 220 ALA A CA 1
ATOM 1660 C C . ALA A 1 220 ? -26.435 0.699 30.959 1.00 38.41 220 ALA A C 1
ATOM 1662 O O . ALA A 1 220 ? -26.056 1.867 30.843 1.00 38.41 220 ALA A O 1
ATOM 1663 N N . SER A 1 221 ? -27.721 0.373 31.102 1.00 31.41 221 SER A N 1
ATOM 1664 C CA . SER A 1 221 ? -28.758 1.380 31.281 1.00 31.41 221 SER A CA 1
ATOM 1665 C C . SER A 1 221 ? -28.346 2.291 32.447 1.00 31.41 221 SER A C 1
ATOM 1667 O O . SER A 1 221 ? -27.895 1.769 33.474 1.00 31.41 221 SER A O 1
ATOM 1669 N N . PRO A 1 222 ? -28.507 3.619 32.358 1.00 38.47 222 PRO A N 1
ATOM 1670 C CA . PRO A 1 222 ? -28.141 4.531 33.442 1.00 38.47 222 PRO A CA 1
ATOM 1671 C C . PRO A 1 222 ? -29.130 4.476 34.628 1.00 38.47 222 PRO A C 1
ATOM 1673 O O . PRO A 1 222 ? -29.334 5.468 35.318 1.00 38.47 222 PRO A O 1
ATOM 1676 N N . ALA A 1 223 ? -29.769 3.330 34.882 1.00 37.34 223 ALA A N 1
ATOM 1677 C CA . ALA A 1 223 ? -30.861 3.198 35.843 1.00 37.34 223 ALA A CA 1
ATOM 1678 C C . ALA A 1 223 ? -30.437 2.753 37.260 1.00 37.34 223 ALA A C 1
ATOM 1680 O O . ALA A 1 223 ? -31.295 2.685 38.138 1.00 37.34 223 ALA A O 1
ATOM 1681 N N . SER A 1 224 ? -29.156 2.459 37.530 1.00 33.09 224 SER A N 1
ATOM 1682 C CA . SER A 1 224 ? -28.736 1.911 38.838 1.00 33.09 224 SER A CA 1
ATOM 1683 C C . SER A 1 224 ? -27.921 2.849 39.741 1.00 33.09 224 SER A C 1
ATOM 1685 O O . SER A 1 224 ? -27.894 2.621 40.949 1.00 33.09 224 SER A O 1
ATOM 1687 N N . SER A 1 225 ? -27.306 3.928 39.237 1.00 33.88 225 SER A N 1
ATOM 1688 C CA . SER A 1 225 ? -26.430 4.782 40.068 1.00 33.88 225 SER A CA 1
ATOM 1689 C C . SER A 1 225 ? -27.147 5.932 40.790 1.00 33.88 225 SER A C 1
ATOM 1691 O O . SER A 1 225 ? -26.614 6.483 41.755 1.00 33.88 225 SER A O 1
ATOM 1693 N N . THR A 1 226 ? -28.388 6.259 40.422 1.00 39.16 226 THR A N 1
ATOM 1694 C CA . THR A 1 226 ? -29.160 7.344 41.056 1.00 39.16 226 THR A CA 1
ATOM 1695 C C . THR A 1 226 ? -29.775 6.974 42.407 1.00 39.16 226 THR A C 1
ATOM 1697 O O . THR A 1 226 ? -30.131 7.876 43.162 1.00 39.16 226 THR A O 1
ATOM 1700 N N . ARG A 1 227 ? -29.848 5.686 42.786 1.00 34.44 227 ARG A N 1
ATOM 1701 C CA . ARG A 1 227 ? -30.343 5.288 44.124 1.00 34.44 227 ARG A CA 1
ATOM 1702 C C . ARG A 1 227 ? -29.320 5.465 45.249 1.00 34.44 227 ARG A C 1
ATOM 1704 O O . ARG A 1 227 ? -29.717 5.521 46.406 1.00 34.44 227 ARG A O 1
ATOM 1711 N N . SER A 1 228 ? -28.026 5.587 44.944 1.00 32.75 228 SER A N 1
ATOM 1712 C CA . SER A 1 228 ? -27.002 5.743 45.990 1.00 32.75 228 SER A CA 1
ATOM 1713 C C . SER A 1 228 ? -26.776 7.199 46.409 1.00 32.75 228 SER A C 1
ATOM 1715 O O . SER A 1 228 ? -26.285 7.449 47.509 1.00 32.75 228 SER A O 1
ATOM 1717 N N . ILE A 1 229 ? -27.145 8.172 45.570 1.00 44.28 229 ILE A N 1
ATOM 1718 C CA . ILE A 1 229 ? -26.895 9.597 45.847 1.00 44.28 229 ILE A CA 1
ATOM 1719 C C . ILE A 1 229 ? -27.964 10.183 46.789 1.00 44.28 229 ILE A C 1
ATOM 1721 O O . ILE A 1 229 ? -27.659 11.090 47.561 1.00 44.28 229 ILE A O 1
ATOM 1725 N N . SER A 1 230 ? -29.175 9.612 46.841 1.00 37.50 230 SER A N 1
ATOM 1726 C CA . SER A 1 230 ? -30.218 10.043 47.790 1.00 37.50 230 SER A CA 1
ATOM 1727 C C . SER A 1 230 ? -29.982 9.587 49.236 1.00 37.50 230 SER A C 1
ATOM 1729 O O . SER A 1 230 ? -30.620 10.114 50.136 1.00 37.50 230 SER A O 1
ATOM 1731 N N . SER A 1 231 ? -29.074 8.634 49.482 1.00 37.50 231 SER A N 1
ATOM 1732 C CA . SER A 1 231 ? -28.719 8.184 50.843 1.00 37.50 231 SER A CA 1
ATOM 1733 C C . SER A 1 231 ? -27.643 9.073 51.492 1.00 37.50 231 SER A C 1
ATOM 1735 O O . SER A 1 231 ? -27.627 9.291 52.704 1.00 37.50 231 SER A O 1
ATOM 1737 N N . ILE A 1 232 ? -26.771 9.680 50.678 1.00 47.00 232 ILE A N 1
ATOM 1738 C CA . ILE A 1 232 ? -25.695 10.558 51.166 1.00 47.00 232 ILE A CA 1
ATOM 1739 C C . ILE A 1 232 ? -26.244 11.931 51.590 1.00 47.00 232 ILE A C 1
ATOM 1741 O O . ILE A 1 232 ? -25.730 12.535 52.535 1.00 47.00 232 ILE A O 1
ATOM 1745 N N . SER A 1 233 ? -27.322 12.414 50.962 1.00 42.94 233 SER A N 1
ATOM 1746 C CA . SER A 1 233 ? -27.985 13.656 51.385 1.00 42.94 233 SER A CA 1
ATOM 1747 C C . SER A 1 233 ? -28.716 13.515 52.728 1.00 42.94 233 SER A C 1
ATOM 1749 O O . SER A 1 233 ? -28.763 14.487 53.479 1.00 42.94 233 SER A O 1
ATOM 1751 N N . THR A 1 234 ? -29.193 12.317 53.090 1.00 45.03 234 THR A N 1
ATOM 1752 C CA . THR A 1 234 ? -29.813 12.045 54.402 1.00 45.03 234 THR A CA 1
ATOM 1753 C C . THR A 1 234 ? -28.774 11.860 55.516 1.00 45.03 234 THR A C 1
ATOM 1755 O O . THR A 1 234 ? -28.987 12.298 56.643 1.00 45.03 234 THR A O 1
ATOM 1758 N N . LEU A 1 235 ? -27.592 11.309 55.217 1.00 39.81 235 LEU A N 1
ATOM 1759 C CA . LEU A 1 235 ? -26.496 11.213 56.197 1.00 39.81 235 LEU A CA 1
ATOM 1760 C C . LEU A 1 235 ? -25.877 12.576 56.548 1.00 39.81 235 LEU A C 1
ATOM 1762 O O . LEU A 1 235 ? -25.357 12.758 57.651 1.00 39.81 235 LEU A O 1
ATOM 1766 N N . ARG A 1 236 ? -25.985 13.569 55.655 1.00 42.00 236 ARG A N 1
ATOM 1767 C CA . ARG A 1 236 ? -25.539 14.945 55.920 1.00 42.00 236 ARG A CA 1
ATOM 1768 C C . ARG A 1 236 ? -26.472 15.715 56.869 1.00 42.00 236 ARG A C 1
ATOM 1770 O O . ARG A 1 236 ? -26.026 16.705 57.441 1.00 42.00 236 ARG A O 1
ATOM 1777 N N . SER A 1 237 ? -27.714 15.265 57.094 1.00 42.69 237 SER A N 1
ATOM 1778 C CA . SER A 1 237 ? -28.618 15.882 58.083 1.00 42.69 237 SER A CA 1
ATOM 1779 C C . SER A 1 237 ? -28.489 15.296 59.496 1.00 42.69 237 SER A C 1
ATOM 1781 O O . SER A 1 237 ? -29.067 15.856 60.424 1.00 42.69 237 SER A O 1
ATOM 1783 N N . LEU A 1 238 ? -27.738 14.200 59.679 1.00 42.25 238 LEU A N 1
ATOM 1784 C CA . LEU A 1 238 ? -27.534 13.535 60.979 1.00 42.25 238 LEU A CA 1
ATOM 1785 C C . LEU A 1 238 ? -26.179 13.846 61.636 1.00 42.25 238 LEU A C 1
ATOM 1787 O O . LEU A 1 238 ? -26.023 13.644 62.838 1.00 42.25 238 LEU A O 1
ATOM 1791 N N . MET A 1 239 ? -25.207 14.387 60.896 1.00 42.44 239 MET A N 1
ATOM 1792 C CA . MET A 1 239 ? -23.953 14.867 61.481 1.00 42.44 239 MET A CA 1
ATOM 1793 C C . MET A 1 239 ? -24.067 16.341 61.863 1.00 42.44 239 MET A C 1
ATOM 1795 O O . MET A 1 239 ? -23.860 17.252 61.061 1.00 42.44 239 MET A O 1
ATOM 1799 N N . GLY A 1 240 ? -24.427 16.540 63.130 1.00 36.31 240 GLY A N 1
ATOM 1800 C CA . GLY A 1 240 ? -24.489 17.826 63.801 1.00 36.31 240 GLY A CA 1
ATOM 1801 C C . GLY A 1 240 ? -23.202 18.649 63.694 1.00 36.31 240 GLY A C 1
ATOM 1802 O O . GLY A 1 240 ? -22.084 18.141 63.617 1.00 36.31 240 GLY A O 1
ATOM 1803 N N . ARG A 1 241 ? -23.430 19.963 63.708 1.00 45.06 241 ARG A N 1
ATOM 1804 C CA . ARG A 1 241 ? -22.474 21.073 63.730 1.00 45.06 241 ARG A CA 1
ATOM 1805 C C . ARG A 1 241 ? -21.192 20.758 64.519 1.00 45.06 241 ARG A C 1
ATOM 1807 O O . ARG A 1 241 ? -21.222 20.672 65.743 1.00 45.06 241 ARG A O 1
ATOM 1814 N N . ARG A 1 242 ? -20.047 20.747 63.833 1.00 37.59 242 ARG A N 1
ATOM 1815 C CA . ARG A 1 242 ? -18.778 21.218 64.406 1.00 37.59 242 ARG A CA 1
ATOM 1816 C C . ARG A 1 242 ? -18.305 22.430 63.606 1.00 37.59 242 ARG A C 1
ATOM 1818 O O . ARG A 1 242 ? -18.336 22.432 62.380 1.00 37.59 242 ARG A O 1
ATOM 1825 N N . SER A 1 243 ? -17.991 23.482 64.350 1.00 37.16 243 SER A N 1
ATOM 1826 C CA . SER A 1 243 ? -17.580 24.820 63.924 1.00 37.16 243 SER A CA 1
ATOM 1827 C C . SER A 1 243 ? -16.300 24.826 63.072 1.00 37.16 243 SER A C 1
ATOM 1829 O O . SER A 1 243 ? -15.478 23.919 63.214 1.00 37.16 243 SER A O 1
ATOM 1831 N N . PRO A 1 244 ? -16.093 25.853 62.226 1.00 43.81 244 PRO A N 1
ATOM 1832 C CA . PRO A 1 244 ? -14.893 25.977 61.410 1.00 43.81 244 PRO A CA 1
ATOM 1833 C C . PRO A 1 244 ? -13.729 26.546 62.235 1.00 43.81 244 PRO A C 1
ATOM 1835 O O . PRO A 1 244 ? -13.904 27.526 62.956 1.00 43.81 244 PRO A O 1
ATOM 1838 N N . SER A 1 245 ? -12.538 25.972 62.068 1.00 34.31 245 SER A N 1
ATOM 1839 C CA . SER A 1 245 ? -11.263 26.565 62.495 1.00 34.31 245 SER A CA 1
ATOM 1840 C C . SER A 1 245 ? -10.265 26.547 61.326 1.00 34.31 245 SER A C 1
ATOM 1842 O O . SER A 1 245 ? -10.420 25.731 60.415 1.00 34.31 245 SER A O 1
ATOM 1844 N N . PRO A 1 246 ? -9.305 27.489 61.287 1.00 41.06 246 PRO A N 1
ATOM 1845 C CA . PRO A 1 246 ? -8.928 28.172 60.054 1.00 41.06 246 PRO A CA 1
ATOM 1846 C C . PRO A 1 246 ? -7.645 27.651 59.386 1.00 41.06 246 PRO A C 1
ATOM 1848 O O . PRO A 1 246 ? -6.792 27.047 60.020 1.00 41.06 246 PRO A O 1
ATOM 1851 N N . ALA A 1 247 ? -7.517 28.024 58.108 1.00 37.69 247 ALA A N 1
ATOM 1852 C CA . ALA A 1 247 ? -6.281 28.275 57.359 1.00 37.69 247 ALA A CA 1
ATOM 1853 C C . ALA A 1 247 ? -5.270 27.126 57.151 1.00 37.69 247 ALA A C 1
ATOM 1855 O O . ALA A 1 247 ? -4.441 26.830 57.999 1.00 37.69 247 ALA A O 1
ATOM 1856 N N . CYS A 1 248 ? -5.198 26.652 55.903 1.00 30.38 248 CYS A N 1
ATOM 1857 C CA . CYS A 1 248 ? -3.922 26.337 55.255 1.00 30.38 248 CYS A CA 1
ATOM 1858 C C . CYS A 1 248 ? -4.004 26.738 53.776 1.00 30.38 248 CYS A C 1
ATOM 1860 O O . CYS A 1 248 ? -4.529 26.016 52.930 1.00 30.38 248 CYS A O 1
ATOM 1862 N N . SER A 1 249 ? -3.508 27.937 53.476 1.00 32.50 249 SER A N 1
ATOM 1863 C CA . SER A 1 249 ? -3.228 28.413 52.128 1.00 32.50 249 SER A CA 1
ATOM 1864 C C . SER A 1 249 ? -1.919 27.792 51.634 1.00 32.50 249 SER A C 1
ATOM 1866 O O . SER A 1 249 ? -0.838 28.246 51.990 1.00 32.50 249 SER A O 1
ATOM 1868 N N . CYS A 1 250 ? -1.996 26.785 50.766 1.00 30.03 250 CYS A N 1
ATOM 1869 C CA . CYS A 1 250 ? -0.846 26.384 49.953 1.00 30.03 250 CYS A CA 1
ATOM 1870 C C . CYS A 1 250 ? -1.046 26.881 48.524 1.00 30.03 250 CYS A C 1
ATOM 1872 O O . CYS A 1 250 ? -1.654 26.238 47.673 1.00 30.03 250 CYS A O 1
ATOM 1874 N N . ARG A 1 251 ? -0.533 28.090 48.307 1.00 31.38 251 ARG A N 1
ATOM 1875 C CA . ARG A 1 251 ? -0.241 28.688 47.009 1.00 31.38 251 ARG A CA 1
ATOM 1876 C C . ARG A 1 251 ? 1.061 28.057 46.505 1.00 31.38 251 ARG A C 1
ATOM 1878 O O . ARG A 1 251 ? 2.105 28.291 47.100 1.00 31.38 251 ARG A O 1
ATOM 1885 N N . SER A 1 252 ? 1.021 27.310 45.405 1.00 33.81 252 SER A N 1
ATOM 1886 C CA . SER A 1 252 ? 2.223 26.969 44.632 1.00 33.81 252 SER A CA 1
ATOM 1887 C C . SER A 1 252 ? 1.987 27.225 43.146 1.00 33.81 252 SER A C 1
ATOM 1889 O O . SER A 1 252 ? 1.604 26.374 42.352 1.00 33.81 252 SER A O 1
ATOM 1891 N N . SER A 1 253 ? 2.232 28.477 42.783 1.00 32.06 253 SER A N 1
ATOM 1892 C CA . SER A 1 253 ? 2.684 28.880 41.460 1.00 32.06 253 SER A CA 1
ATOM 1893 C C . SER A 1 253 ? 4.023 28.204 41.151 1.00 32.06 253 SER A C 1
ATOM 1895 O O . SER A 1 253 ? 4.988 28.443 41.876 1.00 32.06 253 SER A O 1
ATOM 1897 N N . VAL A 1 254 ? 4.112 27.423 40.073 1.00 38.19 254 VAL A N 1
ATOM 1898 C CA . VAL A 1 254 ? 5.403 27.057 39.470 1.00 38.19 254 VAL A CA 1
ATOM 1899 C C . VAL A 1 254 ? 5.340 27.351 37.979 1.00 38.19 254 VAL A C 1
ATOM 1901 O O . VAL A 1 254 ? 4.657 26.688 37.201 1.00 38.19 254 VAL A O 1
ATOM 1904 N N . ALA A 1 255 ? 6.035 28.431 37.638 1.00 33.19 255 ALA A N 1
ATOM 1905 C CA . ALA A 1 255 ? 6.309 28.900 36.301 1.00 33.19 255 ALA A CA 1
ATOM 1906 C C . ALA A 1 255 ? 7.291 27.958 35.592 1.00 33.19 255 ALA A C 1
ATOM 1908 O O . ALA A 1 255 ? 8.251 27.465 36.183 1.00 33.19 255 ALA A O 1
ATOM 1909 N N . TRP A 1 256 ? 7.045 27.749 34.303 1.00 30.72 256 TRP A N 1
ATOM 1910 C CA . TRP A 1 256 ? 7.930 27.040 33.390 1.00 30.72 256 TRP A CA 1
ATOM 1911 C C . TRP A 1 256 ? 9.170 27.891 33.095 1.00 30.72 256 TRP A C 1
ATOM 1913 O O . TRP A 1 256 ? 9.087 28.915 32.421 1.00 30.72 256 TRP A O 1
ATOM 1923 N N . GLY A 1 257 ? 10.321 27.450 33.603 1.00 28.91 257 GLY A N 1
ATOM 1924 C CA . GLY A 1 257 ? 11.635 28.034 33.358 1.00 28.91 257 GLY A CA 1
ATOM 1925 C C . GLY A 1 257 ? 12.625 26.962 32.904 1.00 28.91 257 GLY A C 1
ATOM 1926 O O . GLY A 1 257 ? 12.693 25.877 33.466 1.00 28.91 257 GLY A O 1
ATOM 1927 N N . ARG A 1 258 ? 13.348 27.284 31.837 1.00 30.08 258 ARG A N 1
ATOM 1928 C CA . ARG A 1 258 ? 14.304 26.478 31.069 1.00 30.08 258 ARG A CA 1
ATOM 1929 C C . ARG A 1 258 ? 15.453 25.818 31.863 1.00 30.08 258 ARG A C 1
ATOM 1931 O O . ARG A 1 258 ? 16.056 26.443 32.721 1.00 30.08 258 ARG A O 1
ATOM 1938 N N . PHE A 1 259 ? 15.879 24.680 31.299 1.00 29.12 259 PHE A N 1
ATOM 1939 C CA . PHE A 1 259 ? 17.255 24.171 31.134 1.00 29.12 259 PHE A CA 1
ATOM 1940 C C . PHE A 1 259 ? 17.980 23.387 32.249 1.00 29.12 259 PHE A C 1
ATOM 1942 O O . PHE A 1 259 ? 18.122 23.813 33.388 1.00 29.12 259 PHE A O 1
ATOM 1949 N N . SER A 1 260 ? 18.646 22.334 31.751 1.00 32.09 260 SER A N 1
ATOM 1950 C CA . SER A 1 260 ? 19.842 21.634 32.249 1.00 32.09 260 SER A CA 1
ATOM 1951 C C . SER A 1 260 ? 19.649 20.476 33.239 1.00 32.09 260 SER A C 1
ATOM 1953 O O . SER A 1 260 ? 18.868 20.523 34.181 1.00 32.09 260 SER A O 1
ATOM 1955 N N . GLY A 1 261 ? 20.325 19.369 32.919 1.00 34.94 261 GLY A N 1
ATOM 1956 C CA . GLY A 1 261 ? 20.029 18.035 33.417 1.00 34.94 261 GLY A CA 1
ATOM 1957 C C . GLY A 1 261 ? 20.499 17.739 34.837 1.00 34.94 261 GLY A C 1
ATOM 1958 O O . GLY A 1 261 ? 21.617 18.054 35.231 1.00 34.94 261 GLY A O 1
ATOM 1959 N N . ARG A 1 262 ? 19.641 17.013 35.549 1.00 29.67 262 ARG A N 1
ATOM 1960 C CA . ARG A 1 262 ? 19.964 15.953 36.510 1.00 29.67 262 ARG A CA 1
ATOM 1961 C C . ARG A 1 262 ? 18.663 15.206 36.782 1.00 29.67 262 ARG A C 1
ATOM 1963 O O . ARG A 1 262 ? 17.683 15.800 37.219 1.00 29.67 262 ARG A O 1
ATOM 1970 N N . PHE A 1 263 ? 18.644 13.916 36.466 1.00 32.19 263 PHE A N 1
ATOM 1971 C CA . PHE A 1 263 ? 17.572 13.017 36.877 1.00 32.19 263 PHE A CA 1
ATOM 1972 C C . PHE A 1 263 ? 17.673 12.834 38.396 1.00 32.19 263 PHE A C 1
ATOM 1974 O O . PHE A 1 263 ? 18.557 12.131 38.880 1.00 32.19 263 PHE A O 1
ATOM 1981 N N . SER A 1 264 ? 16.777 13.484 39.132 1.00 32.94 264 SER A N 1
ATOM 1982 C CA . SER A 1 264 ? 16.538 13.229 40.552 1.00 32.94 264 SER A CA 1
ATOM 1983 C C . SER A 1 264 ? 15.141 12.631 40.667 1.00 32.94 264 SER A C 1
ATOM 1985 O O . SER A 1 264 ? 14.146 13.306 40.412 1.00 32.94 264 SER A O 1
ATOM 1987 N N . VAL A 1 265 ? 15.078 11.341 40.981 1.00 40.66 265 VAL A N 1
ATOM 1988 C CA . VAL A 1 265 ? 13.835 10.593 41.207 1.00 40.66 265 VAL A CA 1
ATOM 1989 C C . VAL A 1 265 ? 13.067 11.235 42.377 1.00 40.66 265 VAL A C 1
ATOM 1991 O O . VAL A 1 265 ? 13.681 11.454 43.423 1.00 40.66 265 VAL A O 1
ATOM 1994 N N . PRO A 1 266 ? 11.757 11.538 42.263 1.00 39.09 266 PRO A N 1
ATOM 1995 C CA . PRO A 1 266 ? 10.969 12.002 43.399 1.00 39.09 266 PRO A CA 1
ATOM 1996 C C . PRO A 1 266 ? 10.812 10.866 44.413 1.00 39.09 266 PRO A C 1
ATOM 1998 O O . PRO A 1 266 ? 10.199 9.836 44.131 1.00 39.09 266 PRO A O 1
ATOM 2001 N N . SER A 1 267 ? 11.399 11.054 45.591 1.00 40.59 267 SER A N 1
ATOM 2002 C CA . SER A 1 267 ? 11.244 10.182 46.746 1.00 40.59 267 SER A CA 1
ATOM 2003 C C . SER A 1 267 ? 9.793 10.178 47.230 1.00 40.59 267 SER A C 1
ATOM 2005 O O . SER A 1 267 ? 9.131 11.210 47.336 1.00 40.59 267 SER A O 1
ATOM 2007 N N . ALA A 1 268 ? 9.310 8.972 47.508 1.00 40.97 268 ALA A N 1
ATOM 2008 C CA . ALA A 1 268 ? 7.988 8.682 48.025 1.00 40.97 268 ALA A CA 1
ATOM 2009 C C . ALA A 1 268 ? 7.649 9.502 49.282 1.00 40.97 268 ALA A C 1
ATOM 2011 O O . ALA A 1 268 ? 8.452 9.618 50.210 1.00 40.97 268 ALA A O 1
ATOM 2012 N N . CYS A 1 269 ? 6.411 10.000 49.333 1.00 34.16 269 CYS A N 1
ATOM 2013 C CA . CYS A 1 269 ? 5.768 10.466 50.555 1.00 34.16 269 CYS A CA 1
ATOM 2014 C C . CYS A 1 269 ? 5.675 9.309 51.560 1.00 34.16 269 CYS A C 1
ATOM 2016 O O . CYS A 1 269 ? 4.751 8.500 51.499 1.00 34.16 269 CYS A O 1
ATOM 2018 N N . MET A 1 270 ? 6.616 9.240 52.499 1.00 36.25 270 MET A N 1
ATOM 2019 C CA . MET A 1 270 ? 6.411 8.516 53.750 1.00 36.25 270 MET A CA 1
ATOM 2020 C C . MET A 1 270 ? 5.729 9.437 54.774 1.00 36.25 270 MET A C 1
ATOM 2022 O O . MET A 1 270 ? 6.142 10.590 54.925 1.00 36.25 270 MET A O 1
ATOM 2026 N N . PRO A 1 271 ? 4.701 8.963 55.497 1.00 40.19 271 PRO A N 1
ATOM 2027 C CA . PRO A 1 271 ? 4.103 9.712 56.593 1.00 40.19 271 PRO A CA 1
ATOM 2028 C C . PRO A 1 271 ? 5.039 9.742 57.813 1.00 40.19 271 PRO A C 1
ATOM 2030 O O . PRO A 1 271 ? 5.585 8.723 58.233 1.00 40.19 271 PRO A O 1
ATOM 2033 N N . SER A 1 272 ? 5.216 10.937 58.382 1.00 40.56 272 SER A N 1
ATOM 2034 C CA . SER A 1 272 ? 6.028 11.197 59.577 1.00 40.56 272 SER A CA 1
ATOM 2035 C C . SER A 1 272 ? 5.410 10.572 60.844 1.00 40.56 272 SER A C 1
ATOM 2037 O O . SER A 1 272 ? 4.210 10.745 61.083 1.00 40.56 272 SER A O 1
ATOM 2039 N N . PRO A 1 273 ? 6.196 9.892 61.702 1.00 43.97 273 PRO A N 1
ATOM 2040 C CA . PRO A 1 273 ? 5.711 9.232 62.908 1.00 43.97 273 PRO A CA 1
ATOM 2041 C C . PRO A 1 273 ? 5.730 10.190 64.109 1.00 43.97 273 PRO A C 1
ATOM 2043 O O . PRO A 1 273 ? 6.565 10.057 64.996 1.00 43.97 273 PRO A O 1
ATOM 2046 N N . LYS A 1 274 ? 4.819 11.169 64.165 1.00 44.62 274 LYS A N 1
ATOM 2047 C CA . LYS A 1 274 ? 4.565 11.965 65.387 1.00 44.62 274 LYS A CA 1
ATOM 2048 C C . LYS A 1 274 ? 3.105 12.411 65.482 1.00 44.62 274 LYS A C 1
ATOM 2050 O O . LYS A 1 274 ? 2.806 13.591 65.370 1.00 44.62 274 LYS A O 1
ATOM 2055 N N . ALA A 1 275 ? 2.199 11.459 65.693 1.00 45.38 275 ALA A N 1
ATOM 2056 C CA . ALA A 1 275 ? 0.846 11.727 66.194 1.00 45.38 275 ALA A CA 1
ATOM 2057 C C . ALA A 1 275 ? 0.223 10.437 66.754 1.00 45.38 275 ALA A C 1
ATOM 2059 O O . ALA A 1 275 ? -0.725 9.885 66.204 1.00 45.38 275 ALA A O 1
ATOM 2060 N N . ARG A 1 276 ? 0.803 9.902 67.832 1.00 46.66 276 ARG A N 1
ATOM 2061 C CA . ARG A 1 276 ? 0.138 8.899 68.674 1.00 46.66 276 ARG A CA 1
ATOM 2062 C C . ARG A 1 276 ? 0.574 9.097 70.125 1.00 46.66 276 ARG A C 1
ATOM 2064 O O . ARG A 1 276 ? 1.340 8.314 70.666 1.00 46.66 276 ARG A O 1
ATOM 2071 N N . ALA A 1 277 ? 0.135 10.210 70.701 1.00 42.34 277 ALA A N 1
ATOM 2072 C CA . ALA A 1 277 ? 0.047 10.444 72.137 1.00 42.34 277 ALA A CA 1
ATOM 2073 C C . ALA A 1 277 ? -0.886 11.646 72.365 1.00 42.34 277 ALA A C 1
ATOM 2075 O O . ALA A 1 277 ? -0.734 12.657 71.684 1.00 42.34 277 ALA A O 1
ATOM 2076 N N . ALA A 1 278 ? -1.779 11.508 73.347 1.00 41.62 278 ALA A N 1
ATOM 2077 C CA . ALA A 1 278 ? -2.786 12.453 73.843 1.00 41.62 278 ALA A CA 1
ATOM 2078 C C . ALA A 1 278 ? -4.199 12.371 73.216 1.00 41.62 278 ALA A C 1
ATOM 2080 O O . ALA A 1 278 ? -4.390 12.638 72.032 1.00 41.62 278 ALA A O 1
ATOM 2081 N N . SER A 1 279 ? -5.135 12.050 74.127 1.00 38.59 279 SER A N 1
ATOM 2082 C CA . SER A 1 279 ? -6.612 12.008 74.104 1.00 38.59 279 SER A CA 1
ATOM 2083 C C . SER A 1 279 ? -7.302 10.955 73.245 1.00 38.59 279 SER A C 1
ATOM 2085 O O . SER A 1 279 ? -7.411 11.169 72.018 1.00 38.59 279 SER A O 1
#

Foldseek 3Di:
DVLVVVVVVLVVVLVVLLCCVVVDPDPVVLVVSLVVLVVLLLVLVQCLCCVQQVAGAPLSLVLVVQLVLQLLLCCPPVVDFSVVSNVVSNVRSVVVVVVLVCVCLVVVDDHPRNRVSSVVSNVVSVQCCQCDVSQVHVVGGDRDDDDDVRNVHDPDCVSVSVVSSVSSSVSVVVVSVLCPDPNSVLSNVCNVPVVVSLVVCPDDPNPPVVCVSCVPPPPPPPPPPVVVVVVVVVVVVVDDDDDDDDDDDDDDDDDDDDDDDDDDDDDDDDDDPPDDDDD